Protein AF-A0A6B2YP15-F1 (afdb_monomer_lite)

Foldseek 3Di:
DDADPVGDDDDDDCLVVLVVLLVLVLQLLSLLLVLVVLLLVLLALLVPDDLPDDPVVLLVSLLVSLLVLLSSLLSLVLSLVVDDDCVSLVSLVVNLVCNLPVVVPDPDDDDDDPRSCQLSVVLSVVSVPDDSVCSSVSSNCSSLSSLLSSVVVHPDDPVSSVVSSVSSNVSSNVSSVVSNVSSD

pLDDT: mean 90.29, std 8.57, range [52.28, 98.5]

Secondary structure (DSSP, 8-state):
-EE-SSSEE----HHHHHHHHHHHTTSHHHHHHHHHHHHHHHHHHHHTS-TT--HHHHHHHHHHHHHHHHHHHHHHHHHHHHS-TTHHHHHHHHHHHHHHSGGGT-S-PPP--HHHHHHHHHHHHHTTT--GGGHHHHHHTHHHHHHHHHHHTTT--HHHHHHHHHHHHHHHHHHHHHHHHHH-

Radius of gyration: 16.25 Å; chains: 1; bounding box: 38×39×43 Å

Sequence (184 aa):
MWKGSDGFHVSVYKTSLVPVLRALSESPEAYAVLRNAQTDWGARTLAAAPADSSDAALTTLLTVNAAALGTYDGIAADVVRAKKGTSGEEWADTVYGALREPSRFLPRALPSTAVSDEITRSWRETLTTAPGGERIDHLKEQGTHTCKAWSDTHEFTAEKRAAYVSDCRERAEDSYQDVVRSLS

Structure (mmCIF, N/CA/C/O backbone):
data_AF-A0A6B2YP15-F1
#
_entry.id   AF-A0A6B2YP15-F1
#
loop_
_atom_site.group_PDB
_atom_site.id
_atom_site.type_symbol
_atom_site.label_atom_id
_atom_site.label_alt_id
_atom_site.label_comp_id
_atom_site.label_asym_id
_atom_site.label_entity_id
_atom_site.label_seq_id
_atom_site.pdbx_PDB_ins_code
_atom_site.Cartn_x
_atom_site.Cartn_y
_atom_site.Cartn_z
_atom_site.occupancy
_atom_site.B_iso_or_equiv
_atom_site.auth_seq_id
_atom_site.auth_comp_id
_atom_site.auth_asym_id
_atom_site.auth_atom_id
_atom_site.pdbx_PDB_model_num
ATOM 1 N N . MET A 1 1 ? -10.950 -22.673 -5.602 1.00 78.81 1 MET A N 1
ATOM 2 C CA . MET A 1 1 ? -9.733 -23.096 -4.876 1.00 78.81 1 MET A CA 1
ATOM 3 C C . MET A 1 1 ? -8.941 -24.030 -5.772 1.00 78.81 1 MET A C 1
ATOM 5 O O . MET A 1 1 ? -9.564 -24.872 -6.405 1.00 78.81 1 MET A O 1
ATOM 9 N N . TRP A 1 2 ? -7.617 -23.906 -5.819 1.00 86.38 2 TRP A N 1
ATOM 10 C CA . TRP A 1 2 ? -6.718 -24.883 -6.448 1.00 86.38 2 TRP A CA 1
ATOM 11 C C . TRP A 1 2 ? -5.498 -25.133 -5.553 1.00 86.38 2 TRP A C 1
ATOM 13 O O . TRP A 1 2 ? -5.253 -24.379 -4.613 1.00 86.38 2 TRP A O 1
ATOM 23 N N . LYS A 1 3 ? -4.748 -26.208 -5.812 1.00 86.94 3 LYS A N 1
ATOM 24 C CA . LYS A 1 3 ? -3.505 -26.524 -5.097 1.00 86.94 3 LYS A CA 1
ATOM 25 C C . LYS A 1 3 ? -2.314 -26.207 -6.004 1.00 86.94 3 LYS A C 1
ATOM 27 O O . LYS A 1 3 ? -2.220 -26.771 -7.090 1.00 86.94 3 LYS A O 1
ATOM 32 N N . GLY A 1 4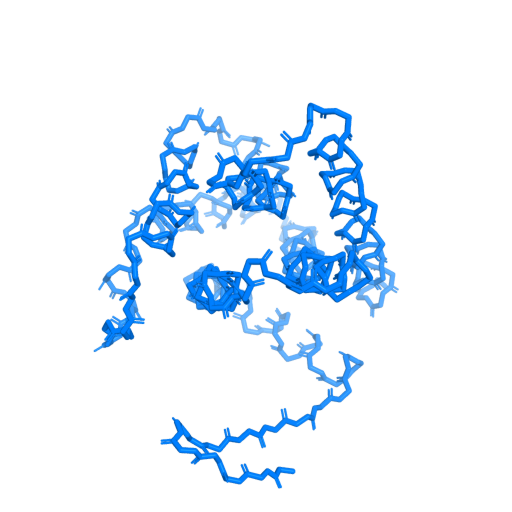 ? -1.450 -25.298 -5.564 1.00 78.94 4 GLY A N 1
ATOM 33 C CA . GLY A 1 4 ? -0.167 -24.974 -6.187 1.00 78.94 4 GLY A CA 1
ATOM 34 C C . GLY A 1 4 ? 0.994 -25.742 -5.548 1.00 78.94 4 GLY A C 1
ATOM 35 O O . GLY A 1 4 ? 0.800 -26.548 -4.634 1.00 78.94 4 GLY A O 1
ATOM 36 N N . SER A 1 5 ? 2.212 -25.480 -6.020 1.00 73.62 5 SER A N 1
ATOM 37 C CA . SER A 1 5 ? 3.464 -25.997 -5.439 1.00 73.62 5 SER A CA 1
ATOM 38 C C . SER A 1 5 ? 3.792 -25.394 -4.064 1.00 73.62 5 SER A C 1
ATOM 40 O O . SER A 1 5 ? 4.557 -25.970 -3.296 1.00 73.62 5 SER A O 1
ATOM 42 N N . ASP A 1 6 ? 3.190 -24.250 -3.758 1.00 71.81 6 ASP A N 1
ATOM 43 C CA . ASP A 1 6 ? 3.385 -23.389 -2.593 1.00 71.81 6 ASP A CA 1
ATOM 44 C C . ASP A 1 6 ? 2.236 -23.458 -1.566 1.00 71.81 6 ASP A C 1
ATOM 46 O O . ASP A 1 6 ? 2.416 -23.048 -0.419 1.00 71.81 6 ASP A O 1
ATOM 50 N N . GLY A 1 7 ? 1.073 -24.016 -1.926 1.00 76.56 7 GLY A N 1
ATOM 51 C CA . GLY A 1 7 ? -0.053 -24.172 -1.001 1.00 76.56 7 GLY A CA 1
ATOM 52 C C . GLY A 1 7 ? -1.418 -24.322 -1.671 1.00 76.56 7 GLY A C 1
ATOM 53 O O . GLY A 1 7 ? -1.537 -24.795 -2.801 1.00 76.56 7 GLY A O 1
ATOM 54 N N . PHE A 1 8 ? -2.471 -23.933 -0.950 1.00 80.00 8 PHE A N 1
ATOM 55 C CA . PHE A 1 8 ? -3.821 -23.804 -1.499 1.00 80.00 8 PHE A CA 1
ATOM 56 C C . PHE A 1 8 ? -4.113 -22.344 -1.829 1.00 80.00 8 PHE A C 1
ATOM 58 O O . PHE A 1 8 ? -3.974 -21.467 -0.981 1.00 80.00 8 PHE A O 1
ATOM 65 N N . HIS A 1 9 ? -4.581 -22.113 -3.047 1.00 78.38 9 HIS A N 1
ATOM 66 C CA . HIS A 1 9 ? -4.962 -20.805 -3.560 1.00 78.38 9 HIS A CA 1
ATOM 67 C C . HIS A 1 9 ? -6.480 -20.695 -3.628 1.00 78.38 9 HIS A C 1
ATOM 69 O O . HIS A 1 9 ? -7.165 -21.611 -4.101 1.00 78.38 9 HIS A O 1
ATOM 75 N N . VAL A 1 10 ? -7.027 -19.567 -3.179 1.00 81.75 10 VAL A N 1
ATOM 76 C CA . VAL A 1 10 ? -8.471 -19.314 -3.162 1.00 81.75 10 VAL A CA 1
ATOM 77 C C . VAL A 1 10 ? -8.751 -17.931 -3.737 1.00 81.75 10 VAL A C 1
ATOM 79 O O . VAL A 1 10 ? -8.338 -16.925 -3.173 1.00 81.75 10 VAL A O 1
ATOM 8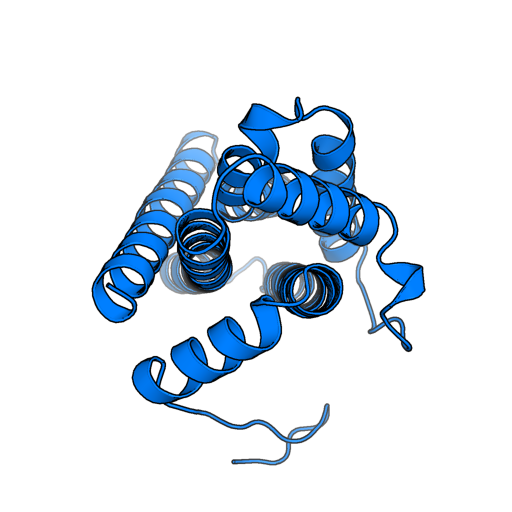2 N N . SER A 1 11 ? -9.499 -17.877 -4.837 1.00 84.38 11 SER A N 1
ATOM 83 C CA . SER A 1 11 ? -10.123 -16.639 -5.307 1.00 84.38 11 SER A CA 1
ATOM 84 C C . SER A 1 11 ? -11.435 -16.419 -4.557 1.00 84.38 11 SER A C 1
ATOM 86 O O . SER A 1 11 ? -12.274 -17.319 -4.498 1.00 84.38 11 SER A O 1
ATOM 88 N N . VAL A 1 12 ? -11.611 -15.218 -4.015 1.00 85.75 12 VAL A N 1
ATOM 89 C CA . VAL A 1 12 ? -12.831 -14.744 -3.350 1.00 85.75 12 VAL A CA 1
ATOM 90 C C . VAL A 1 12 ? -13.193 -13.366 -3.900 1.00 85.75 12 VAL A C 1
ATOM 92 O O . VAL A 1 12 ? -12.317 -12.621 -4.335 1.00 85.75 12 VAL A O 1
ATOM 95 N N . TYR A 1 13 ? -14.477 -13.009 -3.892 1.00 89.06 13 TYR A N 1
ATOM 96 C CA . TYR A 1 13 ? -14.905 -11.677 -4.321 1.00 89.06 13 TYR A CA 1
ATOM 97 C C . TYR A 1 13 ? -14.432 -10.602 -3.327 1.00 89.06 13 TYR A C 1
ATOM 99 O O . TYR A 1 13 ? -14.538 -10.799 -2.114 1.00 89.06 13 TYR A O 1
ATOM 107 N N . LYS A 1 14 ? -13.973 -9.439 -3.826 1.00 86.69 14 LYS A N 1
ATOM 108 C CA . LYS A 1 14 ? -13.570 -8.278 -2.993 1.00 86.69 14 LYS A CA 1
ATOM 109 C C . LYS A 1 14 ? -14.688 -7.892 -2.010 1.00 86.69 14 LYS A C 1
ATOM 111 O O . LYS A 1 14 ? -14.411 -7.662 -0.839 1.00 86.69 14 LYS A O 1
ATOM 116 N N . THR A 1 15 ? -15.945 -7.944 -2.456 1.00 89.69 15 THR A N 1
ATOM 117 C CA . THR A 1 15 ? -17.156 -7.692 -1.651 1.00 89.69 15 THR A CA 1
ATOM 118 C C . THR A 1 15 ? -17.369 -8.669 -0.490 1.00 89.69 15 THR A C 1
ATOM 120 O O . THR A 1 15 ? -18.022 -8.310 0.482 1.00 89.69 15 THR A O 1
ATOM 123 N N . SER A 1 16 ? -16.822 -9.887 -0.555 1.00 92.38 16 SER A N 1
ATOM 124 C CA . SER A 1 16 ? -16.865 -10.860 0.546 1.00 92.38 16 SER A CA 1
ATOM 125 C C . SER A 1 16 ? -15.630 -10.777 1.444 1.00 92.38 16 SER A C 1
ATOM 127 O O . SER A 1 16 ? -15.734 -10.980 2.649 1.00 92.38 16 SER A O 1
ATOM 129 N N . LEU A 1 17 ? -14.457 -10.484 0.871 1.00 92.88 17 LEU A N 1
ATOM 130 C CA . LEU A 1 17 ? -13.190 -10.461 1.603 1.00 92.88 17 LEU A CA 1
ATOM 131 C C . LEU A 1 17 ? -12.990 -9.174 2.416 1.00 92.88 17 LEU A C 1
ATOM 133 O O . LEU A 1 17 ? -12.545 -9.249 3.559 1.00 92.88 17 LEU A O 1
ATOM 137 N N . VAL A 1 18 ? -13.322 -8.006 1.856 1.00 95.88 18 VAL A N 1
ATOM 138 C CA . VAL A 1 18 ? -13.091 -6.703 2.509 1.00 95.88 18 VAL A CA 1
ATOM 139 C C . VAL A 1 18 ? -13.785 -6.601 3.877 1.00 95.88 18 VAL A C 1
ATOM 141 O O . VAL A 1 18 ? -13.091 -6.237 4.825 1.00 95.88 18 VAL A O 1
ATOM 144 N N . PRO A 1 19 ? -15.064 -7.000 4.061 1.00 95.75 19 PRO A N 1
ATOM 145 C CA . PRO A 1 19 ? -15.694 -7.003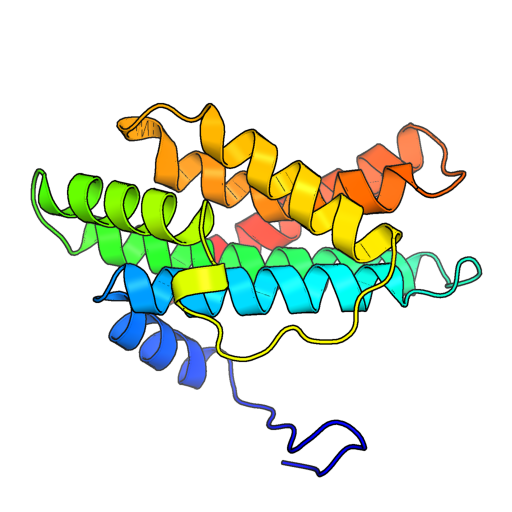 5.386 1.00 95.75 19 PRO A CA 1
ATOM 146 C C . PRO A 1 19 ? -14.987 -7.905 6.411 1.00 95.75 19 PRO A C 1
ATOM 148 O O . PRO A 1 19 ? -14.884 -7.544 7.581 1.00 95.75 19 PRO A O 1
ATOM 151 N N . VAL A 1 20 ? -14.451 -9.057 5.984 1.00 96.19 20 VAL A N 1
ATOM 152 C CA . VAL A 1 20 ? -13.716 -9.983 6.867 1.00 96.19 20 VAL A CA 1
ATOM 153 C C . VAL A 1 20 ? -12.370 -9.389 7.280 1.00 96.19 20 VAL A C 1
ATOM 155 O O . VAL A 1 20 ? -12.054 -9.363 8.469 1.00 96.19 20 VAL A O 1
ATOM 158 N N . LEU A 1 21 ? -11.597 -8.860 6.326 1.00 96.62 21 LEU A N 1
ATOM 159 C CA . LEU A 1 21 ? -10.337 -8.171 6.623 1.00 96.62 21 LEU A CA 1
ATOM 160 C C . LEU A 1 21 ? -10.577 -6.953 7.524 1.00 96.62 21 LEU A C 1
ATOM 162 O O . LEU A 1 21 ? -9.829 -6.738 8.477 1.00 96.62 21 LEU A O 1
ATOM 166 N N . ARG A 1 22 ? -11.650 -6.194 7.278 1.00 97.06 22 ARG A N 1
ATOM 167 C CA . ARG A 1 22 ? -12.048 -5.048 8.098 1.00 97.06 22 ARG A CA 1
ATOM 168 C C . ARG A 1 22 ? -12.392 -5.449 9.533 1.00 97.06 22 ARG A C 1
ATOM 170 O O . ARG A 1 22 ? -11.940 -4.770 10.452 1.00 97.06 22 ARG A O 1
ATOM 177 N N . ALA A 1 23 ? -13.129 -6.541 9.737 1.00 96.94 23 ALA A N 1
ATOM 178 C CA . ALA A 1 23 ? -13.452 -7.047 11.072 1.00 96.94 23 ALA A CA 1
ATOM 179 C C . ALA A 1 23 ? -12.201 -7.512 11.841 1.00 96.94 23 ALA A C 1
ATOM 181 O O . ALA A 1 23 ? -12.046 -7.186 13.015 1.00 96.94 23 ALA A O 1
ATOM 182 N N . LEU A 1 24 ? -11.272 -8.210 11.174 1.00 96.75 24 LEU A N 1
ATOM 183 C CA . LEU A 1 24 ? -9.981 -8.596 11.764 1.00 96.75 24 LEU A CA 1
ATOM 184 C C . LEU A 1 24 ? -9.128 -7.374 12.144 1.00 96.75 24 LEU A C 1
ATOM 186 O O . LEU A 1 24 ? -8.452 -7.386 13.170 1.00 96.75 24 LEU A O 1
ATOM 190 N N . SER A 1 25 ? -9.202 -6.306 11.347 1.00 97.19 25 SER A N 1
ATOM 191 C CA . SER A 1 25 ? -8.407 -5.082 11.520 1.00 97.19 25 SER A CA 1
ATOM 192 C C . SER A 1 25 ? -8.827 -4.207 12.709 1.00 97.19 25 SER A C 1
ATOM 194 O O . SER A 1 25 ? -8.174 -3.202 12.979 1.00 97.19 25 SER A O 1
ATOM 196 N N . GLU A 1 26 ? -9.864 -4.583 13.469 1.00 96.06 26 GLU A N 1
ATOM 197 C CA . GLU A 1 26 ? -10.122 -3.965 14.777 1.00 96.06 26 GLU A CA 1
ATOM 198 C C . GLU A 1 26 ? -8.939 -4.145 15.747 1.00 96.06 26 GLU A C 1
ATOM 200 O O . GLU A 1 26 ? -8.687 -3.241 16.551 1.00 96.06 26 GLU A O 1
ATOM 205 N N . SER A 1 27 ? -8.182 -5.251 15.620 1.00 95.50 27 SER A N 1
ATOM 206 C CA . SER A 1 27 ? -6.848 -5.406 16.219 1.00 95.50 27 SER A CA 1
ATOM 207 C C . SER A 1 27 ? -5.787 -4.764 15.308 1.00 95.50 27 SER A C 1
ATOM 209 O O . SER A 1 27 ? -5.668 -5.151 14.138 1.00 95.50 27 SER A O 1
ATOM 211 N N . PRO A 1 28 ? -4.986 -3.810 15.822 1.00 95.25 28 PRO A N 1
ATOM 212 C CA . PRO A 1 28 ? -3.892 -3.206 15.063 1.00 95.25 28 PRO A CA 1
ATOM 213 C C . PRO A 1 28 ? -2.797 -4.223 14.712 1.00 95.25 28 PRO A C 1
ATOM 215 O O . PRO A 1 28 ? -2.227 -4.164 13.624 1.00 95.25 28 PRO A O 1
ATOM 218 N N . GLU A 1 29 ? -2.532 -5.201 15.580 1.00 93.56 29 GLU A N 1
ATOM 219 C CA . GLU A 1 29 ? -1.561 -6.269 15.328 1.00 93.56 29 GLU A CA 1
ATOM 220 C C . GLU A 1 29 ? -2.021 -7.171 14.179 1.00 93.56 29 GLU A C 1
ATOM 222 O O . GLU A 1 29 ? -1.238 -7.471 13.279 1.00 93.56 29 GLU A O 1
ATOM 227 N N . ALA A 1 30 ? -3.300 -7.565 14.162 1.00 94.38 30 ALA A N 1
ATOM 228 C CA . ALA A 1 30 ? -3.865 -8.374 13.085 1.00 94.38 30 ALA A CA 1
ATOM 229 C C . ALA A 1 30 ? -3.809 -7.639 11.735 1.00 94.38 30 ALA A C 1
ATOM 231 O O . ALA A 1 30 ? -3.406 -8.230 10.730 1.00 94.38 30 ALA A O 1
ATOM 232 N N . TYR A 1 31 ? -4.132 -6.340 11.713 1.00 96.38 31 TYR A N 1
ATOM 233 C CA . TYR A 1 31 ? -3.950 -5.506 10.524 1.00 96.38 31 TYR A CA 1
ATOM 234 C C . TYR A 1 31 ? -2.479 -5.444 10.082 1.00 96.38 31 TYR A C 1
ATOM 236 O O . TYR A 1 31 ? -2.184 -5.654 8.904 1.00 96.38 31 TYR A O 1
ATOM 244 N N . ALA A 1 32 ? -1.543 -5.214 11.009 1.00 95.06 32 ALA A N 1
ATOM 245 C CA . ALA A 1 32 ? -0.115 -5.143 10.703 1.00 95.06 32 ALA A CA 1
ATOM 246 C C . ALA A 1 32 ? 0.438 -6.469 10.149 1.00 95.06 32 ALA A C 1
ATOM 248 O O . ALA A 1 32 ? 1.220 -6.452 9.197 1.00 95.06 32 ALA A O 1
ATOM 249 N N . VAL A 1 33 ? -0.011 -7.618 10.671 1.00 93.06 33 VAL A N 1
ATOM 250 C CA . VAL A 1 33 ? 0.317 -8.950 10.130 1.00 93.06 33 VAL A CA 1
ATOM 251 C C . VAL A 1 33 ? -0.163 -9.092 8.689 1.00 93.06 33 VAL A C 1
ATOM 253 O O . VAL A 1 33 ? 0.625 -9.464 7.818 1.00 93.06 33 VAL A O 1
ATOM 256 N N . LEU A 1 34 ? -1.432 -8.772 8.419 1.00 93.88 34 LEU A N 1
ATOM 257 C CA . LEU A 1 34 ? -2.019 -8.886 7.081 1.00 93.88 34 LEU A CA 1
ATOM 258 C C . LEU A 1 34 ? -1.340 -7.932 6.084 1.00 93.88 34 LEU A C 1
ATOM 260 O O . LEU A 1 34 ? -0.978 -8.344 4.979 1.00 93.88 34 LEU A O 1
ATOM 264 N N . ARG A 1 35 ? -1.077 -6.683 6.491 1.00 95.56 35 ARG A N 1
ATOM 265 C CA . ARG A 1 35 ? -0.383 -5.693 5.659 1.00 95.56 35 ARG A CA 1
ATOM 266 C C . ARG A 1 35 ? 1.072 -6.080 5.393 1.00 95.56 35 ARG A C 1
ATOM 268 O O . ARG A 1 35 ? 1.519 -5.979 4.250 1.00 95.56 35 ARG A O 1
ATOM 275 N N . ASN A 1 36 ? 1.824 -6.554 6.390 1.00 92.75 36 ASN A N 1
ATOM 276 C CA . ASN A 1 36 ? 3.198 -7.005 6.152 1.00 92.75 36 ASN A CA 1
ATOM 277 C C . ASN A 1 36 ? 3.229 -8.289 5.299 1.00 92.75 36 ASN A C 1
ATOM 279 O O . ASN A 1 36 ? 4.088 -8.408 4.431 1.00 92.75 36 ASN A O 1
ATOM 283 N N . ALA A 1 37 ? 2.261 -9.200 5.445 1.00 90.81 37 ALA A N 1
ATOM 284 C CA . ALA A 1 37 ? 2.127 -10.353 4.552 1.00 90.81 37 ALA A CA 1
ATOM 285 C C . ALA A 1 37 ? 1.866 -9.933 3.090 1.00 90.81 37 ALA A C 1
ATOM 287 O O . ALA A 1 37 ? 2.520 -10.454 2.186 1.00 90.81 37 ALA A O 1
ATOM 288 N N . GLN A 1 38 ? 0.992 -8.944 2.852 1.00 93.88 38 GLN A N 1
ATOM 289 C CA . GLN A 1 38 ? 0.811 -8.337 1.524 1.00 93.88 38 GLN A CA 1
ATOM 290 C C . GLN A 1 38 ? 2.099 -7.673 1.018 1.00 93.88 38 GLN A C 1
ATOM 292 O O . GLN A 1 38 ? 2.432 -7.809 -0.154 1.00 93.88 38 GLN A O 1
ATOM 297 N N . THR A 1 39 ? 2.832 -6.982 1.894 1.00 94.06 39 THR A N 1
ATOM 298 C CA . THR A 1 39 ? 4.106 -6.317 1.564 1.00 94.06 39 THR A CA 1
ATOM 299 C C . THR A 1 39 ? 5.141 -7.330 1.081 1.00 94.06 39 THR A C 1
ATOM 301 O O . THR A 1 39 ? 5.679 -7.199 -0.017 1.00 94.06 39 THR A O 1
ATOM 304 N N . ASP A 1 40 ? 5.372 -8.380 1.871 1.00 91.06 40 ASP A N 1
ATOM 305 C CA . ASP A 1 40 ? 6.355 -9.417 1.575 1.00 91.06 40 ASP A CA 1
ATOM 306 C C . ASP A 1 40 ? 5.929 -10.276 0.360 1.00 91.06 40 ASP A C 1
ATOM 308 O O . ASP A 1 40 ? 6.782 -10.774 -0.376 1.00 91.06 40 ASP A O 1
ATOM 312 N N . TRP A 1 41 ? 4.626 -10.475 0.121 1.00 90.00 41 TRP A N 1
ATOM 313 C CA . TRP A 1 41 ? 4.125 -11.124 -1.100 1.00 90.00 41 TRP A CA 1
ATOM 314 C C . TRP A 1 41 ? 4.311 -10.233 -2.335 1.00 90.00 41 TRP A C 1
ATOM 316 O O . TRP A 1 41 ? 4.815 -10.697 -3.356 1.00 90.00 41 TRP A O 1
ATOM 326 N N . GLY A 1 42 ? 3.965 -8.948 -2.233 1.00 93.56 42 GLY A N 1
ATOM 327 C CA . GLY A 1 42 ? 4.114 -7.962 -3.300 1.00 93.56 42 GLY A CA 1
ATOM 328 C C . GLY A 1 42 ? 5.565 -7.804 -3.742 1.00 93.56 42 GLY A C 1
ATOM 329 O O . GLY A 1 42 ? 5.866 -7.943 -4.924 1.00 93.56 42 GLY A O 1
ATOM 330 N N . ALA A 1 43 ? 6.483 -7.619 -2.789 1.00 93.81 43 ALA A N 1
ATOM 331 C CA . ALA A 1 43 ? 7.913 -7.497 -3.060 1.00 93.81 43 ALA A CA 1
ATOM 332 C C . ALA A 1 43 ? 8.492 -8.733 -3.777 1.00 93.81 43 ALA A C 1
ATOM 334 O O . ALA A 1 43 ? 9.304 -8.585 -4.688 1.00 93.81 43 ALA A O 1
ATOM 335 N N . ARG A 1 44 ? 8.053 -9.951 -3.421 1.00 91.62 44 ARG A N 1
ATOM 336 C CA . ARG A 1 44 ? 8.445 -11.190 -4.124 1.00 91.62 44 ARG A CA 1
ATOM 337 C C . ARG A 1 44 ? 7.858 -11.285 -5.524 1.00 91.62 44 ARG A C 1
ATOM 339 O O . ARG A 1 44 ? 8.577 -11.643 -6.448 1.00 91.62 44 ARG A O 1
ATOM 346 N N . THR A 1 45 ? 6.576 -10.968 -5.675 1.00 90.81 45 THR A N 1
ATOM 347 C CA . THR A 1 45 ? 5.870 -10.987 -6.963 1.00 90.81 45 THR A CA 1
ATOM 348 C C . THR A 1 45 ? 6.516 -10.017 -7.953 1.00 90.81 45 THR A C 1
ATOM 350 O O . THR A 1 45 ? 6.763 -10.387 -9.096 1.00 90.81 45 THR A O 1
ATOM 353 N N . LEU A 1 46 ? 6.890 -8.820 -7.489 1.00 92.12 46 LEU A N 1
ATOM 354 C CA . LEU A 1 46 ? 7.668 -7.843 -8.252 1.00 92.12 46 LEU A CA 1
ATOM 355 C C . LEU A 1 46 ? 9.088 -8.349 -8.562 1.00 92.12 46 LEU A C 1
ATOM 357 O O . LEU A 1 46 ? 9.520 -8.309 -9.711 1.00 92.12 46 LEU A O 1
ATOM 361 N N . ALA A 1 47 ? 9.811 -8.885 -7.576 1.00 91.56 47 ALA A N 1
ATOM 362 C CA . ALA A 1 47 ? 11.166 -9.409 -7.776 1.00 91.56 47 ALA A CA 1
ATOM 363 C C . ALA A 1 47 ? 11.246 -10.664 -8.673 1.00 91.56 47 ALA A C 1
ATOM 365 O O . ALA A 1 47 ? 12.324 -10.995 -9.159 1.00 91.56 47 ALA A O 1
ATOM 366 N N . ALA A 1 48 ? 10.130 -11.366 -8.882 1.00 89.56 48 ALA A N 1
ATOM 367 C CA . ALA A 1 48 ? 10.019 -12.505 -9.791 1.00 89.56 48 ALA A CA 1
ATOM 368 C C . ALA A 1 48 ? 9.654 -12.107 -11.236 1.00 89.56 48 ALA A C 1
ATOM 370 O O . ALA A 1 48 ? 9.568 -12.984 -12.096 1.00 89.56 48 ALA A O 1
ATOM 371 N N . ALA A 1 49 ? 9.422 -10.818 -11.512 1.00 86.56 49 ALA A N 1
ATOM 372 C CA . ALA A 1 49 ? 9.116 -10.323 -12.850 1.00 86.56 49 ALA A CA 1
ATOM 373 C C . ALA A 1 49 ? 10.303 -10.547 -13.811 1.00 86.56 49 ALA A C 1
ATOM 375 O O . ALA A 1 49 ? 11.402 -10.063 -13.531 1.00 86.56 49 ALA A O 1
ATOM 376 N N . PRO A 1 50 ? 10.113 -11.227 -14.957 1.00 79.12 50 PRO A N 1
ATOM 377 C CA . PRO A 1 50 ? 11.135 -11.291 -15.998 1.00 79.12 50 PRO A CA 1
ATOM 378 C C . PRO A 1 50 ? 11.476 -9.891 -16.524 1.00 79.12 50 PRO A C 1
ATOM 380 O O . PRO A 1 50 ? 10.571 -9.105 -16.814 1.00 79.12 50 PRO A O 1
ATOM 383 N N . ALA A 1 51 ? 12.765 -9.581 -16.681 1.00 66.81 51 ALA A N 1
ATOM 384 C CA . ALA A 1 51 ? 13.229 -8.269 -17.149 1.00 66.81 51 ALA A CA 1
ATOM 385 C C . ALA A 1 51 ? 12.814 -7.951 -18.604 1.00 66.81 51 ALA A C 1
ATOM 387 O O . ALA A 1 51 ? 12.779 -6.789 -18.999 1.00 66.81 51 ALA A O 1
ATOM 388 N N . ASP A 1 52 ? 12.478 -8.980 -19.385 1.00 79.00 52 ASP A N 1
ATOM 389 C CA . ASP A 1 52 ? 11.958 -8.928 -20.755 1.00 79.00 52 ASP A CA 1
ATOM 390 C C . ASP A 1 52 ? 10.416 -8.935 -20.832 1.00 79.00 52 ASP A C 1
ATOM 392 O O . ASP A 1 52 ? 9.844 -9.008 -21.922 1.00 79.00 52 ASP A O 1
ATOM 396 N N . SER A 1 53 ? 9.726 -8.835 -19.689 1.00 87.88 53 SER A N 1
ATOM 397 C CA . SER A 1 53 ? 8.264 -8.718 -19.639 1.00 87.88 53 SER A CA 1
ATOM 398 C C . SER A 1 53 ? 7.762 -7.538 -20.470 1.00 87.88 53 SER A C 1
ATOM 400 O O . SER A 1 53 ? 8.335 -6.447 -20.458 1.00 87.88 53 SER A O 1
ATOM 402 N N . SER A 1 54 ? 6.630 -7.732 -21.150 1.00 90.69 54 SER A N 1
ATOM 403 C CA . SER A 1 54 ? 5.985 -6.649 -21.888 1.00 90.69 54 SER A CA 1
ATOM 404 C C . SER A 1 54 ? 5.540 -5.524 -20.952 1.00 90.69 54 SER A C 1
ATOM 406 O O . SER A 1 54 ? 5.187 -5.747 -19.793 1.00 90.69 54 SER A O 1
ATOM 408 N N . ASP A 1 55 ? 5.510 -4.304 -21.483 1.00 91.25 55 ASP A N 1
ATOM 409 C CA . ASP A 1 55 ? 5.169 -3.099 -20.724 1.00 91.25 55 ASP A CA 1
ATOM 410 C C . ASP A 1 55 ? 3.815 -3.224 -20.006 1.00 91.25 55 ASP A C 1
ATOM 412 O O . ASP A 1 55 ? 3.721 -3.008 -18.802 1.00 91.25 55 ASP A O 1
ATOM 416 N N . ALA A 1 56 ? 2.800 -3.728 -20.714 1.00 92.25 56 ALA A N 1
ATOM 417 C CA . ALA A 1 56 ? 1.475 -3.989 -20.158 1.00 92.25 56 ALA A CA 1
ATOM 418 C C . ALA A 1 56 ? 1.476 -5.047 -19.035 1.00 92.25 56 ALA A C 1
ATOM 420 O O . ALA A 1 56 ? 0.686 -4.939 -18.094 1.00 92.25 56 ALA A O 1
ATOM 421 N N . ALA A 1 57 ? 2.351 -6.059 -19.100 1.00 92.06 57 ALA A N 1
ATOM 422 C CA . ALA A 1 57 ? 2.486 -7.055 -18.038 1.00 92.06 57 ALA A CA 1
ATOM 423 C C . ALA A 1 57 ? 3.121 -6.442 -16.780 1.00 92.06 57 ALA A C 1
ATOM 425 O O . ALA A 1 57 ? 2.636 -6.684 -15.675 1.00 92.06 57 ALA A O 1
ATOM 426 N N . LEU A 1 58 ? 4.141 -5.595 -16.953 1.00 92.81 58 LEU A N 1
ATOM 427 C CA . LEU A 1 58 ? 4.789 -4.858 -15.865 1.00 92.81 58 LEU A CA 1
ATOM 428 C C . LEU A 1 58 ? 3.829 -3.858 -15.205 1.00 92.81 58 LEU A C 1
ATOM 430 O O . LEU A 1 58 ? 3.652 -3.915 -13.988 1.00 92.81 58 LEU A O 1
ATOM 434 N N . THR A 1 59 ? 3.130 -3.025 -15.986 1.00 94.38 59 THR A N 1
ATOM 435 C CA . THR A 1 59 ? 2.082 -2.126 -15.470 1.00 94.38 59 THR A CA 1
ATOM 436 C C . THR A 1 59 ? 1.015 -2.910 -14.709 1.00 94.38 59 THR A C 1
ATOM 438 O O . THR A 1 59 ? 0.661 -2.531 -13.595 1.00 94.38 59 THR A O 1
ATOM 441 N N . THR A 1 60 ? 0.538 -4.043 -15.237 1.00 94.38 60 THR A N 1
ATOM 442 C CA . THR A 1 60 ? -0.446 -4.894 -14.537 1.00 94.38 60 THR A CA 1
ATOM 443 C C . THR A 1 60 ? 0.095 -5.396 -13.194 1.00 94.38 60 THR A C 1
ATOM 445 O O . THR A 1 60 ? -0.591 -5.297 -12.180 1.00 94.38 60 THR A O 1
ATOM 448 N N . LEU A 1 61 ? 1.329 -5.903 -13.158 1.00 93.25 61 LEU A N 1
ATOM 449 C CA . LEU A 1 61 ? 1.960 -6.436 -11.947 1.00 93.25 61 LEU A CA 1
ATOM 450 C C . LEU A 1 61 ? 2.093 -5.369 -10.846 1.00 93.25 61 LEU A C 1
ATOM 452 O O . LEU A 1 61 ? 1.723 -5.593 -9.691 1.00 93.25 61 LEU A O 1
ATOM 456 N N . LEU A 1 62 ? 2.590 -4.194 -11.234 1.00 95.19 62 LEU A N 1
ATOM 457 C CA . LEU A 1 62 ? 2.814 -3.038 -10.370 1.00 95.19 62 LEU A CA 1
ATOM 458 C C . LEU A 1 62 ? 1.496 -2.475 -9.823 1.00 95.19 62 LEU A C 1
ATOM 460 O O . LEU A 1 62 ? 1.328 -2.326 -8.609 1.00 95.19 62 LEU A O 1
ATOM 464 N N . THR A 1 63 ? 0.532 -2.228 -10.711 1.00 97.38 63 THR A N 1
ATOM 465 C CA . THR A 1 63 ? -0.775 -1.662 -10.354 1.00 97.38 63 THR A CA 1
ATOM 466 C C . THR A 1 63 ? -1.615 -2.623 -9.510 1.00 97.38 63 THR A C 1
ATOM 468 O O . THR A 1 63 ? -2.291 -2.169 -8.590 1.00 97.38 63 THR A O 1
ATOM 471 N N . VAL A 1 64 ? -1.536 -3.945 -9.719 1.00 95.62 64 VAL A N 1
ATOM 472 C CA . VAL A 1 64 ? -2.209 -4.939 -8.858 1.00 95.62 64 VAL A CA 1
ATOM 473 C C . VAL A 1 64 ? -1.655 -4.923 -7.431 1.00 95.62 64 VAL A C 1
ATOM 475 O O . VAL A 1 64 ? -2.441 -4.946 -6.480 1.00 95.62 64 VAL A O 1
ATOM 478 N N . ASN A 1 65 ? -0.333 -4.828 -7.248 1.00 96.56 65 ASN A N 1
ATOM 479 C CA . ASN A 1 65 ? 0.245 -4.703 -5.907 1.00 96.56 65 ASN A CA 1
ATOM 480 C C . ASN A 1 65 ? -0.176 -3.388 -5.226 1.00 96.56 65 ASN A C 1
ATOM 482 O O . ASN A 1 65 ? -0.578 -3.389 -4.060 1.00 96.56 65 ASN A O 1
ATOM 486 N N . ALA A 1 66 ? -0.154 -2.277 -5.966 1.00 98.06 66 ALA A N 1
ATOM 487 C CA . ALA A 1 66 ? -0.601 -0.982 -5.462 1.00 98.06 66 ALA A CA 1
ATOM 488 C C . ALA A 1 66 ? -2.104 -0.981 -5.100 1.00 98.06 66 ALA A C 1
ATOM 490 O O . ALA A 1 66 ? -2.480 -0.486 -4.038 1.00 98.06 66 ALA A O 1
ATOM 491 N N . ALA A 1 67 ? -2.958 -1.627 -5.904 1.00 98.06 67 ALA A N 1
ATOM 492 C CA . ALA A 1 67 ? -4.386 -1.810 -5.623 1.00 98.06 67 ALA A CA 1
ATOM 493 C C . ALA A 1 67 ? -4.646 -2.612 -4.338 1.00 98.06 67 ALA A C 1
ATOM 495 O O . ALA A 1 67 ? -5.607 -2.343 -3.607 1.00 98.06 67 ALA A O 1
ATOM 496 N N . ALA A 1 68 ? -3.820 -3.627 -4.071 1.00 97.31 68 ALA A N 1
ATOM 497 C CA . ALA A 1 68 ? -3.922 -4.435 -2.864 1.00 97.31 68 ALA A CA 1
ATOM 498 C C . ALA A 1 68 ? -3.563 -3.606 -1.623 1.00 97.31 68 ALA A C 1
ATOM 500 O O . ALA A 1 68 ? -4.322 -3.607 -0.658 1.00 97.31 68 ALA A O 1
ATOM 501 N N . LEU A 1 69 ? -2.479 -2.825 -1.673 1.00 98.19 69 LEU A N 1
ATOM 502 C CA . LEU A 1 69 ? -2.099 -1.908 -0.591 1.00 98.19 69 LEU A CA 1
ATOM 503 C C . LEU A 1 69 ? -3.163 -0.820 -0.359 1.00 98.19 69 LEU A C 1
ATOM 505 O O . LEU A 1 69 ? -3.628 -0.685 0.770 1.00 98.19 69 LEU A O 1
ATOM 509 N N . GLY A 1 70 ? -3.682 -0.194 -1.422 1.00 98.38 70 GLY A N 1
ATOM 510 C CA . GLY A 1 70 ? -4.810 0.748 -1.340 1.00 98.38 70 GLY A CA 1
ATOM 511 C C . GLY A 1 70 ? -6.079 0.147 -0.715 1.00 98.38 70 GLY A C 1
ATOM 512 O O . GLY A 1 70 ? -6.825 0.831 -0.017 1.00 98.38 70 GLY A O 1
ATOM 513 N N . THR A 1 71 ? -6.301 -1.165 -0.877 1.00 98.25 71 THR A N 1
ATOM 514 C CA . THR A 1 71 ? -7.396 -1.881 -0.192 1.00 98.25 71 THR A CA 1
ATOM 515 C C . THR A 1 71 ? -7.182 -1.899 1.326 1.00 98.25 71 THR A C 1
ATOM 517 O O . THR A 1 71 ? -8.127 -1.666 2.079 1.00 98.25 71 THR A O 1
ATOM 520 N N . TYR A 1 72 ? -5.949 -2.145 1.787 1.00 98.31 72 TYR A N 1
ATOM 521 C CA . TYR A 1 72 ? -5.596 -2.068 3.210 1.00 98.31 72 TYR A CA 1
ATOM 522 C C . TYR A 1 72 ? -5.670 -0.635 3.742 1.00 98.31 72 TYR A C 1
ATOM 524 O O . TYR A 1 72 ? -6.159 -0.436 4.850 1.00 98.31 72 TYR A O 1
ATOM 532 N N . ASP A 1 73 ? -5.258 0.359 2.954 1.00 98.12 73 ASP A N 1
ATOM 533 C CA . ASP A 1 73 ? -5.359 1.774 3.330 1.00 98.12 73 ASP A CA 1
ATOM 534 C C . ASP A 1 73 ? -6.820 2.191 3.567 1.00 98.12 73 ASP A C 1
ATOM 536 O O . ASP A 1 73 ? -7.129 2.848 4.561 1.00 98.12 73 ASP A O 1
ATOM 540 N N . GLY A 1 74 ? -7.746 1.748 2.706 1.00 97.62 74 GLY A N 1
ATOM 541 C CA . GLY A 1 74 ? -9.178 2.021 2.870 1.00 97.62 74 GLY A CA 1
ATOM 542 C C . GLY A 1 74 ? -9.775 1.324 4.097 1.00 97.62 74 GLY A C 1
ATOM 543 O O . GLY A 1 74 ? -10.628 1.892 4.778 1.00 97.62 74 GLY A O 1
ATOM 544 N N . ILE A 1 75 ? -9.290 0.119 4.421 1.00 98.00 75 ILE A N 1
ATOM 545 C CA . ILE A 1 75 ? -9.648 -0.588 5.659 1.00 98.00 75 ILE A CA 1
ATOM 546 C C . ILE A 1 75 ? -9.145 0.192 6.880 1.00 98.00 75 ILE A C 1
ATOM 548 O O . ILE A 1 75 ? -9.914 0.397 7.813 1.00 98.00 75 ILE A O 1
ATOM 552 N N . ALA A 1 76 ? -7.892 0.654 6.877 1.00 97.12 76 ALA A N 1
ATOM 553 C CA . ALA A 1 76 ? -7.317 1.421 7.982 1.00 97.12 76 ALA A CA 1
ATOM 554 C C . ALA A 1 76 ? -8.051 2.748 8.215 1.00 97.12 76 ALA A C 1
ATOM 556 O O . ALA A 1 76 ? -8.360 3.077 9.360 1.00 97.12 76 ALA A O 1
ATOM 557 N N . ALA A 1 77 ? -8.388 3.471 7.144 1.00 95.38 77 ALA A N 1
ATOM 558 C CA . ALA A 1 77 ? -9.176 4.695 7.236 1.00 95.38 77 ALA A CA 1
ATOM 559 C C . ALA A 1 77 ? -10.554 4.444 7.871 1.00 95.38 77 ALA A C 1
ATOM 561 O O . ALA A 1 77 ? -10.968 5.210 8.739 1.00 95.38 77 ALA A O 1
ATOM 562 N N . ASP A 1 78 ? -11.241 3.352 7.515 1.00 95.69 78 ASP A N 1
ATOM 563 C CA . ASP A 1 78 ? -12.518 3.006 8.145 1.00 95.69 78 ASP A CA 1
ATOM 564 C C . ASP A 1 78 ? -12.375 2.536 9.607 1.00 95.69 78 ASP A C 1
ATOM 566 O O . ASP A 1 78 ? -13.190 2.899 10.456 1.00 95.69 78 ASP A O 1
ATOM 570 N N . VAL A 1 79 ? -11.319 1.782 9.942 1.00 95.94 79 VAL A N 1
ATOM 571 C CA . VAL A 1 79 ? -11.005 1.412 11.336 1.00 95.94 79 VAL A CA 1
ATOM 572 C C . VAL A 1 79 ? -10.792 2.660 12.193 1.00 95.94 79 VAL A C 1
ATOM 574 O O . VAL A 1 79 ? -11.419 2.803 13.243 1.00 95.94 79 VAL A O 1
ATOM 577 N N . VAL A 1 80 ? -9.939 3.582 11.742 1.00 93.81 80 VAL A N 1
ATOM 578 C CA . VAL A 1 80 ? -9.619 4.815 12.473 1.00 93.81 80 VAL A CA 1
ATOM 579 C C . VAL A 1 80 ? -10.839 5.730 12.570 1.00 93.81 80 VAL A C 1
ATOM 581 O O . VAL A 1 80 ? -11.104 6.253 13.645 1.00 93.81 80 VAL A O 1
ATOM 584 N N . ARG A 1 81 ? -11.643 5.847 11.505 1.00 92.06 81 ARG A N 1
ATOM 585 C CA . ARG A 1 81 ? -12.916 6.592 11.491 1.00 92.06 81 ARG A CA 1
ATOM 586 C C . ARG A 1 81 ? -13.955 6.041 12.474 1.00 92.06 81 ARG A C 1
ATOM 588 O O . ARG A 1 81 ? -14.718 6.814 13.051 1.00 92.06 81 ARG A O 1
ATOM 595 N N . ALA A 1 82 ? -14.018 4.720 12.647 1.00 92.44 82 ALA A N 1
ATOM 596 C CA . ALA A 1 82 ? -14.950 4.075 13.572 1.00 92.44 82 ALA A CA 1
ATOM 597 C C . ALA A 1 82 ? -14.541 4.248 15.048 1.00 92.44 82 ALA A C 1
ATOM 599 O O . ALA A 1 82 ? -15.405 4.281 15.933 1.00 92.44 82 ALA A O 1
ATOM 600 N N . LYS A 1 83 ? -13.238 4.381 15.328 1.00 89.81 83 LYS A N 1
ATOM 601 C CA . LYS A 1 83 ? -12.711 4.665 16.669 1.00 89.81 83 LYS A CA 1
ATOM 602 C C . LYS A 1 83 ? -12.843 6.163 16.980 1.00 89.81 83 LYS A C 1
ATOM 604 O O . LYS A 1 83 ? -12.590 7.022 16.146 1.00 89.81 83 LYS A O 1
ATOM 609 N N . LYS A 1 84 ? -13.277 6.496 18.199 1.00 77.50 84 LYS A N 1
ATOM 610 C CA . LYS A 1 84 ? -13.527 7.887 18.623 1.00 77.50 84 LYS A CA 1
ATOM 611 C C . LYS A 1 84 ? -12.368 8.414 19.465 1.00 77.50 84 LYS A C 1
ATOM 613 O O . LYS A 1 84 ? -11.898 7.710 20.352 1.00 77.50 84 LYS A O 1
ATOM 618 N N . GLY A 1 85 ? -11.983 9.673 19.255 1.00 74.25 85 GLY A N 1
ATOM 619 C CA . GLY A 1 85 ? -10.914 10.319 20.026 1.00 74.25 85 GLY A CA 1
ATOM 620 C C . GLY A 1 85 ? -9.543 9.673 19.794 1.00 74.25 85 GLY A C 1
ATOM 621 O O . GLY A 1 85 ? -9.259 9.203 18.693 1.00 74.25 85 GLY A O 1
ATOM 622 N N . THR A 1 86 ? -8.710 9.627 20.837 1.00 78.81 86 THR A N 1
ATOM 623 C CA . THR A 1 86 ? -7.314 9.147 20.766 1.00 78.81 86 THR A CA 1
ATOM 624 C C . THR A 1 86 ? -7.182 7.683 20.349 1.00 78.81 86 THR A C 1
ATOM 626 O O . THR A 1 86 ? -6.143 7.291 19.830 1.00 78.81 86 THR A O 1
ATOM 629 N N . SER A 1 87 ? -8.233 6.867 20.475 1.00 87.38 87 SER A N 1
ATOM 630 C CA . SER A 1 87 ? -8.188 5.444 20.111 1.00 87.38 87 SER A CA 1
ATOM 631 C C . SER A 1 87 ? -7.923 5.176 18.620 1.00 87.38 87 SER A C 1
ATOM 633 O O . SER A 1 87 ? -7.538 4.063 18.265 1.00 87.38 87 SER A O 1
ATOM 635 N N . GLY A 1 88 ? -8.123 6.164 17.738 1.00 90.62 88 GLY A N 1
ATOM 636 C CA . GLY A 1 88 ? -7.680 6.087 16.341 1.00 90.62 88 GLY A CA 1
ATOM 637 C C . GLY A 1 88 ? -6.160 6.249 16.194 1.00 90.62 88 GLY A C 1
ATOM 638 O O . GLY A 1 88 ? -5.521 5.482 15.475 1.00 90.62 88 GLY A O 1
ATOM 639 N N . GLU A 1 89 ? -5.579 7.196 16.933 1.00 91.12 89 GLU A N 1
ATOM 640 C CA . GLU A 1 89 ? -4.133 7.458 16.982 1.00 91.12 89 GLU A CA 1
ATOM 641 C C . GLU A 1 89 ? -3.392 6.300 17.665 1.00 91.12 89 GLU A C 1
ATOM 643 O O . GLU A 1 89 ? -2.426 5.782 17.118 1.00 91.12 89 GLU A O 1
ATOM 648 N N . GLU A 1 90 ? -3.900 5.804 18.798 1.00 93.25 90 GLU A N 1
ATOM 649 C CA . GLU A 1 90 ? -3.371 4.630 19.514 1.00 93.25 90 GLU A CA 1
ATOM 650 C C . GLU A 1 90 ? -3.333 3.371 18.624 1.00 93.25 90 GLU A C 1
ATOM 652 O O . GLU A 1 90 ? -2.379 2.585 18.671 1.00 93.25 90 GLU A O 1
ATOM 657 N N . TRP A 1 91 ? -4.350 3.184 17.772 1.00 95.31 91 TRP A N 1
ATOM 658 C CA . TRP A 1 91 ? -4.381 2.095 16.792 1.00 95.31 91 TRP A CA 1
ATOM 659 C C . TRP A 1 91 ? -3.306 2.287 15.716 1.00 95.31 91 TRP A C 1
ATOM 661 O O . TRP A 1 91 ? -2.533 1.363 15.463 1.00 95.31 91 TRP A O 1
ATOM 671 N N . ALA A 1 92 ? -3.204 3.486 15.130 1.00 93.88 92 ALA A N 1
ATOM 672 C CA . ALA A 1 92 ? -2.180 3.812 14.134 1.00 93.88 92 ALA A CA 1
ATOM 673 C C . ALA A 1 92 ? -0.756 3.648 14.698 1.00 93.88 92 ALA A C 1
ATOM 675 O O . ALA A 1 92 ? 0.135 3.119 14.027 1.00 93.88 92 ALA A O 1
ATOM 676 N N . ASP A 1 93 ? -0.556 4.029 15.957 1.00 92.31 93 ASP A N 1
ATOM 677 C CA . ASP A 1 93 ? 0.697 3.881 16.686 1.00 92.31 93 ASP A CA 1
ATOM 678 C C . ASP A 1 93 ? 1.083 2.419 16.893 1.00 92.31 93 ASP A C 1
ATOM 680 O O . ASP A 1 93 ? 2.225 2.029 16.626 1.00 92.31 93 ASP A O 1
ATOM 684 N N . THR A 1 94 ? 0.119 1.589 17.288 1.00 93.25 94 THR A N 1
ATOM 685 C CA . THR A 1 94 ? 0.336 0.152 17.484 1.00 93.25 94 THR A CA 1
ATOM 686 C C . THR A 1 94 ? 0.628 -0.557 16.156 1.00 93.25 94 THR A C 1
ATOM 688 O O . THR A 1 94 ? 1.548 -1.376 16.084 1.00 93.25 94 THR A O 1
ATOM 691 N N . VAL A 1 95 ? -0.068 -0.179 15.074 1.00 94.69 95 VAL A N 1
ATOM 692 C CA . VAL A 1 95 ? 0.235 -0.640 13.707 1.00 94.69 95 VAL A CA 1
ATOM 693 C C . VAL A 1 95 ? 1.674 -0.295 13.315 1.00 94.69 95 VAL A C 1
ATOM 695 O O . VAL A 1 95 ? 2.392 -1.163 12.822 1.00 94.69 95 VAL A O 1
ATOM 698 N N . TYR A 1 96 ? 2.136 0.934 13.564 1.00 92.50 96 TYR A N 1
ATOM 699 C CA . TYR A 1 96 ? 3.514 1.334 13.253 1.00 92.50 96 TYR A CA 1
ATOM 700 C C . TYR A 1 96 ? 4.556 0.571 14.065 1.00 92.50 96 TYR A C 1
ATOM 702 O O . TYR A 1 96 ? 5.565 0.139 13.506 1.00 92.50 96 TYR A O 1
ATOM 710 N N . GLY A 1 97 ? 4.312 0.366 15.362 1.00 90.31 97 GLY A N 1
ATOM 711 C CA . GLY A 1 97 ? 5.172 -0.466 16.203 1.00 90.31 97 GLY A CA 1
ATOM 712 C C . GLY A 1 97 ? 5.314 -1.885 15.645 1.00 90.31 97 GLY A C 1
ATOM 713 O O . GLY A 1 97 ? 6.429 -2.383 15.492 1.00 90.31 97 GLY A O 1
ATOM 714 N N . ALA A 1 98 ? 4.197 -2.506 15.258 1.00 91.12 98 ALA A N 1
ATOM 715 C CA . ALA A 1 98 ? 4.185 -3.856 14.703 1.00 91.12 98 ALA A CA 1
ATOM 716 C C . ALA A 1 98 ? 4.826 -3.955 13.302 1.00 91.12 98 ALA A C 1
ATOM 718 O O . ALA A 1 98 ? 5.534 -4.924 13.026 1.00 91.12 98 ALA A O 1
ATOM 719 N N . LEU A 1 99 ? 4.636 -2.958 12.429 1.00 91.81 99 LEU A N 1
ATOM 720 C CA . LEU A 1 99 ? 5.226 -2.936 11.080 1.00 91.81 99 LEU A CA 1
ATOM 721 C C . LEU A 1 99 ? 6.740 -2.654 11.070 1.00 91.81 99 LEU A C 1
ATOM 723 O O . LEU A 1 99 ? 7.423 -3.067 10.131 1.00 91.81 99 LEU A O 1
ATOM 727 N N . ARG A 1 100 ? 7.275 -1.986 12.103 1.00 87.50 100 ARG A N 1
ATOM 728 C CA . ARG A 1 100 ? 8.727 -1.802 12.299 1.00 87.50 100 ARG A CA 1
ATOM 729 C C . ARG A 1 100 ? 9.427 -3.098 12.732 1.00 87.50 100 ARG A C 1
ATOM 731 O O . ARG A 1 100 ? 10.565 -3.327 12.334 1.00 87.50 100 ARG A O 1
ATOM 738 N N . GLU A 1 101 ? 8.750 -3.967 13.490 1.00 81.88 101 GLU A N 1
ATOM 739 C CA . GLU A 1 101 ? 9.289 -5.250 13.982 1.00 81.88 101 GLU A CA 1
ATOM 740 C C . GLU A 1 101 ? 8.408 -6.474 13.612 1.00 81.88 101 GLU A C 1
ATOM 742 O O . GLU A 1 101 ? 7.950 -7.217 14.489 1.00 81.88 101 GLU A O 1
ATOM 747 N N . PRO A 1 102 ? 8.175 -6.755 12.313 1.00 73.06 102 PRO A N 1
ATOM 748 C CA . PRO A 1 102 ? 7.202 -7.765 11.878 1.00 73.06 102 PRO A CA 1
ATOM 749 C C . PRO A 1 102 ? 7.616 -9.210 12.201 1.00 73.06 102 PRO A C 1
ATOM 751 O O . PRO A 1 102 ? 6.775 -10.111 12.232 1.00 73.06 102 PRO A O 1
ATOM 754 N N . SER A 1 103 ? 8.898 -9.446 12.498 1.00 67.44 103 SER A N 1
ATOM 755 C CA . SER A 1 103 ? 9.431 -10.740 12.945 1.00 67.44 103 SER A CA 1
ATOM 756 C C . SER A 1 103 ? 8.825 -11.230 14.264 1.00 67.44 103 SER A C 1
ATOM 758 O O . SER A 1 103 ? 8.863 -12.429 14.528 1.00 67.44 103 SER A O 1
ATOM 760 N N . ARG A 1 104 ? 8.218 -10.345 15.070 1.00 66.62 104 ARG A N 1
ATOM 761 C CA . ARG A 1 104 ? 7.469 -10.734 16.278 1.00 66.62 104 ARG A CA 1
ATOM 762 C C . ARG A 1 104 ? 6.164 -11.477 15.973 1.00 66.62 104 ARG A C 1
ATOM 764 O O . ARG A 1 104 ? 5.667 -12.185 16.843 1.00 66.62 104 ARG A O 1
ATOM 771 N N . PHE A 1 105 ? 5.607 -11.310 14.770 1.00 61.69 105 PHE A N 1
ATOM 772 C CA . PHE A 1 105 ? 4.245 -11.747 14.445 1.00 61.69 105 PHE A CA 1
ATOM 773 C C . PHE A 1 105 ? 4.146 -12.711 13.249 1.00 61.69 105 PHE A C 1
ATOM 775 O O . PHE A 1 105 ? 3.107 -13.344 13.068 1.00 61.69 105 PHE A O 1
ATOM 782 N N . LEU A 1 106 ? 5.206 -12.866 12.445 1.00 62.97 106 LEU A N 1
ATOM 783 C CA . LEU A 1 106 ? 5.246 -13.835 11.344 1.00 62.97 106 LEU A CA 1
ATOM 784 C C . LEU A 1 106 ? 6.063 -15.090 11.711 1.00 62.97 106 LEU A C 1
ATOM 786 O O . LEU A 1 106 ? 7.282 -15.002 11.848 1.00 62.97 106 LEU A O 1
ATOM 790 N N . PRO A 1 107 ? 5.443 -16.286 11.797 1.00 52.28 107 PRO A N 1
ATOM 791 C CA . PRO A 1 107 ? 6.110 -17.499 12.285 1.00 52.28 107 PRO A CA 1
ATOM 792 C C . PRO A 1 107 ? 7.080 -18.151 11.282 1.00 52.28 107 PRO A C 1
ATOM 794 O O . PRO A 1 107 ? 7.693 -19.169 11.600 1.00 52.28 107 PRO A O 1
ATOM 797 N N . ARG A 1 108 ? 7.208 -17.626 10.054 1.00 62.97 108 ARG A N 1
ATOM 798 C CA . ARG A 1 108 ? 8.089 -18.188 9.021 1.00 62.97 108 ARG A CA 1
ATOM 799 C C . ARG A 1 108 ? 8.576 -17.122 8.044 1.00 62.97 108 ARG A C 1
ATOM 801 O O . ARG A 1 108 ? 7.771 -16.497 7.359 1.00 62.97 108 ARG A O 1
ATOM 808 N N . ALA A 1 109 ? 9.895 -17.010 7.893 1.00 63.66 109 ALA A N 1
ATOM 809 C CA . ALA A 1 109 ? 10.493 -16.330 6.749 1.00 63.66 109 ALA A CA 1
ATOM 810 C C . ALA A 1 109 ? 10.191 -17.125 5.464 1.00 63.66 109 ALA A C 1
ATOM 812 O O . ALA A 1 109 ? 10.555 -18.298 5.338 1.00 63.66 109 ALA A O 1
ATOM 813 N N . LEU A 1 110 ? 9.487 -16.496 4.524 1.00 66.75 110 LEU A N 1
ATOM 814 C CA . LEU A 1 110 ? 9.265 -17.026 3.178 1.00 66.75 110 LEU A CA 1
ATOM 815 C C . LEU A 1 110 ? 10.483 -16.697 2.282 1.00 66.75 110 LEU A C 1
ATOM 817 O O . LEU A 1 110 ? 11.095 -15.646 2.490 1.00 66.75 110 LEU A O 1
ATOM 821 N N . PRO A 1 111 ? 10.838 -17.536 1.285 1.00 74.00 111 PRO A N 1
ATOM 822 C CA . PRO A 1 111 ? 12.049 -17.351 0.473 1.00 74.00 111 PRO A CA 1
ATOM 823 C C . PRO A 1 111 ? 12.105 -15.978 -0.202 1.00 74.00 111 PRO A C 1
ATOM 825 O O . PRO A 1 111 ? 11.123 -15.569 -0.816 1.00 74.00 111 PRO A O 1
ATOM 828 N N . SER A 1 112 ? 13.224 -15.265 -0.097 1.00 82.56 112 SER A N 1
ATOM 829 C CA . SER A 1 112 ? 13.416 -13.932 -0.679 1.00 82.56 112 SER A CA 1
ATOM 830 C C . SER A 1 112 ? 14.532 -13.909 -1.727 1.00 82.56 112 SER A C 1
ATOM 832 O O . SER A 1 112 ? 15.313 -14.851 -1.868 1.00 82.56 112 SER A O 1
ATOM 834 N N . THR A 1 113 ? 14.586 -12.814 -2.480 1.00 87.12 113 THR A N 1
ATOM 835 C CA . THR A 1 113 ? 15.717 -12.414 -3.321 1.00 87.12 113 THR A CA 1
ATOM 836 C C . THR A 1 113 ? 16.247 -11.064 -2.834 1.00 87.12 113 THR A C 1
ATOM 838 O O . THR A 1 113 ? 15.525 -10.326 -2.161 1.00 87.12 113 THR A O 1
ATOM 841 N N . ALA A 1 114 ? 17.461 -10.687 -3.246 1.00 88.81 114 ALA A N 1
ATOM 842 C CA . ALA A 1 114 ? 18.022 -9.372 -2.930 1.00 88.81 114 ALA A CA 1
ATOM 843 C C . ALA A 1 114 ? 17.098 -8.207 -3.349 1.00 88.81 114 ALA A C 1
ATOM 845 O O . ALA A 1 114 ? 16.979 -7.233 -2.615 1.00 88.81 114 ALA A O 1
ATOM 846 N N . VAL A 1 115 ? 16.383 -8.333 -4.477 1.00 90.00 115 VAL A N 1
ATOM 847 C CA . VAL A 1 115 ? 15.424 -7.317 -4.949 1.00 90.00 115 VAL A CA 1
ATOM 848 C C . VAL A 1 115 ? 14.193 -7.242 -4.040 1.00 90.00 115 VAL A C 1
ATOM 850 O O . V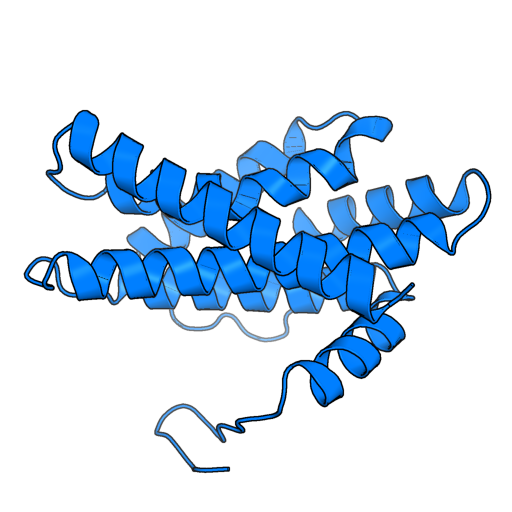AL A 1 115 ? 13.786 -6.147 -3.660 1.00 90.00 115 VAL A O 1
ATOM 853 N N . SER A 1 116 ? 13.611 -8.378 -3.634 1.00 92.38 116 SER A N 1
ATOM 854 C CA . SER A 1 116 ? 12.462 -8.347 -2.713 1.00 92.38 116 SER A CA 1
ATOM 855 C C . SER A 1 116 ? 12.853 -7.842 -1.322 1.00 92.38 116 SER A C 1
ATOM 857 O O . SER A 1 116 ? 12.073 -7.135 -0.688 1.00 92.38 116 SER A O 1
ATOM 859 N N . ASP A 1 117 ? 14.059 -8.180 -0.861 1.00 90.38 117 ASP A N 1
ATOM 860 C CA . ASP A 1 117 ? 14.573 -7.714 0.427 1.00 90.38 117 ASP A CA 1
ATOM 861 C C . ASP A 1 117 ? 14.864 -6.205 0.398 1.00 90.38 117 ASP A C 1
ATOM 863 O O . ASP A 1 117 ? 14.515 -5.515 1.352 1.00 90.38 117 ASP A O 1
ATOM 867 N N . GLU A 1 118 ? 15.392 -5.659 -0.704 1.00 90.69 118 GLU A N 1
ATOM 868 C CA . GLU A 1 118 ? 15.574 -4.211 -0.900 1.00 90.69 118 GLU A CA 1
ATOM 869 C C . GLU A 1 118 ? 14.238 -3.449 -0.902 1.00 90.69 118 GLU A C 1
ATOM 871 O O . GLU A 1 118 ? 14.078 -2.462 -0.179 1.00 90.69 118 GLU A O 1
ATOM 876 N N . ILE A 1 119 ? 13.241 -3.928 -1.658 1.00 93.69 119 ILE A N 1
ATOM 877 C CA . ILE A 1 119 ? 11.900 -3.316 -1.717 1.00 93.69 119 ILE A CA 1
ATOM 878 C C . ILE A 1 119 ? 11.272 -3.265 -0.317 1.00 93.69 119 ILE A C 1
ATOM 880 O O . ILE A 1 119 ? 10.777 -2.221 0.112 1.00 93.69 119 ILE A O 1
ATOM 884 N N . THR A 1 120 ? 11.315 -4.374 0.421 1.00 92.06 120 THR A N 1
ATOM 885 C CA . THR A 1 120 ? 10.730 -4.443 1.761 1.00 92.06 120 THR A CA 1
ATOM 886 C C . THR A 1 120 ? 11.541 -3.652 2.797 1.00 92.06 120 THR A C 1
ATOM 888 O O . THR A 1 120 ? 10.950 -2.999 3.659 1.00 92.06 120 THR A O 1
ATOM 891 N N . ARG A 1 121 ? 12.881 -3.685 2.751 1.00 90.94 121 ARG A N 1
ATOM 892 C CA . ARG A 1 121 ? 13.735 -2.983 3.725 1.00 90.94 121 ARG A CA 1
ATOM 893 C C . ARG A 1 121 ? 13.670 -1.468 3.536 1.00 90.94 121 ARG A C 1
ATOM 895 O O . ARG A 1 121 ? 13.460 -0.767 4.522 1.00 90.94 121 ARG A O 1
ATOM 902 N N . SER A 1 122 ? 13.741 -0.979 2.296 1.00 93.19 122 SER A N 1
ATOM 903 C CA . SER A 1 122 ? 13.606 0.454 1.994 1.00 93.19 122 SER A CA 1
ATOM 904 C C . SER A 1 122 ? 12.253 1.023 2.434 1.00 93.19 122 SER A C 1
ATOM 906 O O . SER A 1 122 ? 12.190 2.158 2.891 1.00 93.19 122 SER A O 1
ATOM 908 N N . TRP A 1 123 ? 11.171 0.236 2.367 1.00 94.56 123 TRP A N 1
ATOM 909 C CA . TRP A 1 123 ? 9.884 0.629 2.952 1.00 94.56 123 TRP A CA 1
ATOM 910 C C . TRP A 1 123 ? 9.922 0.659 4.490 1.00 94.56 123 TRP A C 1
ATOM 912 O O . TRP A 1 123 ? 9.432 1.597 5.112 1.00 94.56 123 TRP A O 1
ATOM 922 N N . ARG A 1 124 ? 10.527 -0.343 5.141 1.00 91.19 124 ARG A N 1
ATOM 923 C CA . ARG A 1 124 ? 10.646 -0.361 6.613 1.00 91.19 124 ARG A CA 1
ATOM 924 C C . ARG A 1 124 ? 11.468 0.813 7.155 1.00 91.19 124 ARG A C 1
ATOM 926 O O . ARG A 1 124 ? 11.208 1.262 8.268 1.00 91.19 124 ARG A O 1
ATOM 933 N N . GLU A 1 125 ? 12.413 1.330 6.374 1.00 91.75 125 GLU A N 1
ATOM 934 C CA . GLU A 1 125 ? 13.191 2.526 6.711 1.00 91.75 125 GLU A CA 1
ATOM 935 C C . GLU A 1 125 ? 12.304 3.784 6.811 1.00 91.75 125 GLU A C 1
ATOM 937 O O . GLU A 1 125 ? 12.428 4.521 7.793 1.00 91.75 125 GLU A O 1
ATOM 942 N N . THR A 1 126 ? 11.343 3.995 5.898 1.00 92.88 126 THR A N 1
ATOM 943 C CA . THR A 1 126 ? 10.441 5.170 5.946 1.00 92.88 126 THR A CA 1
ATOM 944 C C . THR A 1 126 ? 9.490 5.140 7.145 1.00 92.88 126 THR A C 1
ATOM 946 O O . THR A 1 126 ? 9.168 6.177 7.725 1.00 92.88 126 THR A O 1
ATOM 949 N N . LEU A 1 127 ? 9.105 3.948 7.622 1.00 91.38 127 LEU A N 1
ATOM 950 C CA . LEU A 1 127 ? 8.278 3.806 8.827 1.00 91.38 127 LEU A CA 1
ATOM 951 C C . LEU A 1 127 ? 8.917 4.427 10.077 1.00 91.38 127 LEU A C 1
ATOM 953 O O . LEU A 1 127 ? 8.210 4.657 11.060 1.00 91.38 127 LEU A O 1
ATOM 957 N N . THR A 1 128 ? 10.231 4.677 10.089 1.00 85.38 128 THR A N 1
ATOM 958 C CA . THR A 1 128 ? 10.933 5.279 11.234 1.00 85.38 128 THR A CA 1
ATOM 959 C C . THR A 1 128 ? 10.704 6.788 11.368 1.00 85.38 128 THR A C 1
ATOM 961 O O . THR A 1 128 ? 10.756 7.292 12.490 1.00 85.38 128 THR A O 1
ATOM 964 N N . THR A 1 129 ? 10.383 7.493 10.276 1.00 81.44 129 THR A N 1
ATOM 965 C CA . THR A 1 129 ? 10.377 8.967 10.217 1.00 81.44 129 THR A CA 1
ATOM 966 C C . THR A 1 129 ? 9.000 9.622 10.354 1.00 81.44 129 THR A C 1
ATOM 968 O O . THR A 1 129 ? 8.942 10.811 10.652 1.00 81.44 129 THR A O 1
ATOM 971 N N . ALA A 1 130 ? 7.900 8.883 10.168 1.00 83.44 130 ALA A N 1
ATOM 972 C CA . ALA A 1 130 ? 6.544 9.447 10.168 1.00 83.44 130 ALA A CA 1
ATOM 973 C C . ALA A 1 130 ? 6.083 9.975 11.558 1.00 83.44 130 ALA A C 1
ATOM 975 O O . ALA A 1 130 ? 6.050 9.198 12.530 1.00 83.44 130 ALA A O 1
ATOM 976 N N . PRO A 1 131 ? 5.668 11.257 11.672 1.00 83.50 131 PRO A N 1
ATOM 977 C CA . PRO A 1 131 ? 5.008 11.808 12.860 1.00 83.50 131 PRO A CA 1
ATOM 978 C C . PRO A 1 131 ? 3.706 11.071 13.202 1.00 83.50 131 PRO A C 1
ATOM 980 O O . PRO A 1 131 ? 3.042 10.548 12.316 1.00 83.50 131 PRO A O 1
ATOM 983 N N . GLY A 1 132 ? 3.313 11.049 14.484 1.00 80.06 132 GLY A N 1
ATOM 984 C CA . GLY A 1 132 ? 2.145 10.290 14.975 1.00 80.06 132 GLY A CA 1
ATOM 985 C C . GLY A 1 132 ? 0.853 10.532 14.184 1.00 80.06 132 GLY A C 1
ATOM 986 O O . GLY A 1 132 ? 0.275 9.588 13.651 1.00 80.06 132 GLY A O 1
ATOM 987 N N . GLY A 1 133 ? 0.459 11.800 14.028 1.00 82.50 133 GLY A N 1
ATOM 988 C CA . GLY A 1 133 ? -0.762 12.185 13.306 1.00 82.50 133 GLY A CA 1
ATOM 989 C C . GLY A 1 133 ? -0.738 11.933 11.791 1.00 82.50 133 GLY A C 1
ATOM 990 O O . GLY A 1 133 ? -1.790 11.941 11.167 1.00 82.50 133 GLY A O 1
ATOM 991 N N . GLU A 1 134 ? 0.431 11.670 11.201 1.00 88.50 134 GLU A N 1
ATOM 992 C CA . GLU A 1 134 ? 0.610 11.443 9.755 1.00 88.50 134 GLU A CA 1
ATOM 993 C C . GLU A 1 134 ? 0.716 9.946 9.409 1.00 88.50 134 GLU A C 1
ATOM 995 O O . GLU A 1 134 ? 0.837 9.566 8.244 1.00 88.50 134 GLU A O 1
ATOM 1000 N N . ARG A 1 135 ? 0.666 9.059 10.414 1.00 90.81 135 ARG A N 1
ATOM 1001 C CA . ARG A 1 135 ? 0.945 7.623 10.252 1.00 90.81 135 ARG A CA 1
ATOM 1002 C C . ARG A 1 135 ? 0.034 6.934 9.241 1.00 90.81 135 ARG A C 1
ATOM 1004 O O . ARG A 1 135 ? 0.532 6.149 8.435 1.00 90.81 135 ARG A O 1
ATOM 1011 N N . ILE A 1 136 ? -1.269 7.208 9.258 1.00 90.75 136 ILE A N 1
ATOM 1012 C CA . ILE A 1 136 ? -2.219 6.584 8.321 1.00 90.75 136 ILE A CA 1
ATOM 1013 C C . ILE A 1 136 ? -1.992 7.073 6.888 1.00 90.75 136 ILE A C 1
ATOM 1015 O O . ILE A 1 136 ? -1.965 6.250 5.975 1.00 90.75 136 ILE A O 1
ATOM 1019 N N . ASP A 1 137 ? -1.749 8.369 6.695 1.00 92.06 137 ASP A N 1
ATOM 1020 C CA . ASP A 1 137 ? -1.501 8.932 5.366 1.00 92.06 137 ASP A CA 1
ATOM 1021 C C . ASP A 1 137 ? -0.174 8.436 4.780 1.00 92.06 137 ASP A C 1
ATOM 1023 O O . ASP A 1 137 ? -0.142 8.001 3.631 1.00 92.06 137 ASP A O 1
ATOM 1027 N N . HIS A 1 138 ? 0.892 8.356 5.585 1.00 95.19 138 HIS A N 1
ATOM 1028 C CA . HIS A 1 138 ? 2.166 7.784 5.142 1.00 95.19 138 HIS A CA 1
ATOM 1029 C C . HIS A 1 138 ? 2.044 6.296 4.750 1.00 95.19 138 HIS A C 1
ATOM 1031 O O . HIS A 1 138 ? 2.736 5.855 3.834 1.00 95.19 138 HIS A O 1
ATOM 1037 N N . LEU A 1 139 ? 1.121 5.506 5.332 1.00 95.06 139 LEU A N 1
ATOM 1038 C CA . LEU A 1 139 ? 0.875 4.137 4.837 1.00 95.06 139 LEU A CA 1
ATOM 1039 C C . LEU A 1 139 ? 0.405 4.121 3.372 1.00 95.06 139 LEU A C 1
ATOM 1041 O O . LEU A 1 139 ? 0.819 3.221 2.635 1.00 95.06 139 LEU A O 1
ATOM 1045 N N . LYS A 1 140 ? -0.376 5.119 2.927 1.00 96.00 140 LYS A N 1
ATOM 1046 C CA . LYS A 1 140 ? -0.856 5.218 1.535 1.00 96.00 140 LYS A CA 1
ATOM 1047 C C . LYS A 1 140 ? 0.285 5.323 0.520 1.00 96.00 140 LYS A C 1
ATOM 1049 O O . LYS A 1 140 ? 0.148 4.904 -0.629 1.00 96.00 140 LYS A O 1
ATOM 1054 N N . GLU A 1 141 ? 1.439 5.844 0.934 1.00 96.12 141 GLU A N 1
ATOM 1055 C CA . GLU A 1 141 ? 2.604 6.016 0.062 1.00 96.12 141 GLU A CA 1
ATOM 1056 C C . GLU A 1 141 ? 3.233 4.675 -0.349 1.00 96.12 141 GLU A C 1
ATOM 1058 O O . GLU A 1 141 ? 3.862 4.585 -1.408 1.00 96.12 141 GLU A O 1
ATOM 1063 N N . GLN A 1 142 ? 3.008 3.605 0.425 1.00 96.88 142 GLN A N 1
ATOM 1064 C CA . GLN A 1 142 ? 3.658 2.302 0.261 1.00 96.88 142 GLN A CA 1
ATOM 1065 C C . GLN A 1 142 ? 3.506 1.699 -1.144 1.00 96.88 142 GLN A C 1
ATOM 1067 O O . GLN A 1 142 ? 4.454 1.112 -1.680 1.00 96.88 142 GLN A O 1
ATOM 1072 N N . GLY A 1 143 ? 2.325 1.834 -1.757 1.00 95.69 143 GLY A N 1
ATOM 1073 C CA . GLY A 1 143 ? 2.082 1.345 -3.117 1.00 95.69 143 GLY A CA 1
ATOM 1074 C C . GLY A 1 143 ? 3.003 2.023 -4.131 1.00 95.69 143 GLY A C 1
ATOM 1075 O O . GLY A 1 143 ? 3.630 1.357 -4.951 1.00 95.69 143 GLY A O 1
ATOM 1076 N N . THR A 1 144 ? 3.172 3.341 -4.009 1.00 97.00 144 THR A N 1
ATOM 1077 C CA . THR A 1 144 ? 4.076 4.118 -4.869 1.00 97.00 144 THR A CA 1
ATOM 1078 C C . THR A 1 144 ? 5.550 3.908 -4.523 1.00 97.00 144 THR A C 1
ATOM 1080 O O . THR A 1 144 ? 6.369 3.813 -5.434 1.00 97.00 144 THR A O 1
ATOM 1083 N N . HIS A 1 145 ? 5.891 3.746 -3.238 1.00 96.69 145 HIS A N 1
ATOM 1084 C CA . HIS A 1 145 ? 7.257 3.466 -2.781 1.00 96.69 145 HIS A CA 1
ATOM 1085 C C . HIS A 1 145 ? 7.770 2.134 -3.329 1.00 96.69 145 HIS A C 1
ATOM 1087 O O . HIS A 1 145 ? 8.833 2.086 -3.939 1.00 96.69 145 HIS A O 1
ATOM 1093 N N . THR A 1 146 ? 7.003 1.052 -3.161 1.00 95.56 146 THR A N 1
ATOM 1094 C CA . THR A 1 146 ? 7.396 -0.288 -3.638 1.00 95.56 146 THR A CA 1
ATOM 1095 C C . THR A 1 146 ? 7.493 -0.352 -5.164 1.00 95.56 146 THR A C 1
ATOM 1097 O O . THR A 1 146 ? 8.433 -0.938 -5.700 1.00 95.56 146 THR A O 1
ATOM 1100 N N . CYS A 1 147 ? 6.575 0.325 -5.859 1.00 94.69 147 CYS A N 1
ATOM 1101 C CA . CYS A 1 147 ? 6.579 0.501 -7.309 1.00 94.69 147 CYS A CA 1
ATOM 1102 C C . CYS A 1 147 ? 7.832 1.257 -7.797 1.00 94.69 147 CYS A C 1
ATOM 1104 O O . CYS A 1 147 ? 8.536 0.781 -8.691 1.00 94.69 147 CYS A O 1
ATOM 1106 N N . LYS A 1 148 ? 8.184 2.375 -7.142 1.00 95.31 148 LYS A N 1
ATOM 1107 C CA . LYS A 1 148 ? 9.419 3.127 -7.403 1.00 95.31 148 LYS A CA 1
ATOM 1108 C C . LYS A 1 148 ? 10.661 2.267 -7.156 1.00 95.31 148 LYS A C 1
ATOM 1110 O O . LYS A 1 148 ? 11.487 2.156 -8.057 1.00 95.31 148 LYS A O 1
ATOM 1115 N N . ALA A 1 149 ? 10.769 1.647 -5.979 1.00 94.31 149 ALA A N 1
ATOM 1116 C CA . ALA A 1 149 ? 11.924 0.848 -5.568 1.00 94.31 149 ALA A CA 1
ATOM 1117 C C . ALA A 1 149 ? 12.214 -0.299 -6.547 1.00 94.31 149 ALA A C 1
ATOM 1119 O O . ALA A 1 149 ? 13.360 -0.486 -6.940 1.00 94.31 149 ALA A O 1
ATOM 1120 N N . TRP A 1 150 ? 11.180 -1.007 -7.014 1.00 93.31 150 TRP A N 1
ATOM 1121 C CA . TRP A 1 150 ? 11.328 -2.014 -8.068 1.00 93.31 150 TRP A CA 1
ATOM 1122 C C . TRP A 1 150 ? 11.751 -1.403 -9.414 1.00 93.31 150 TRP A C 1
ATOM 1124 O O . TRP A 1 150 ? 12.623 -1.934 -10.100 1.00 93.31 150 TRP A O 1
ATOM 1134 N N . SER A 1 151 ? 11.165 -0.267 -9.802 1.00 92.31 151 SER A N 1
ATOM 1135 C CA . SER A 1 151 ? 11.494 0.382 -11.076 1.00 92.31 151 SER A CA 1
ATOM 1136 C C . SER A 1 151 ? 12.930 0.928 -11.114 1.00 92.31 151 SER A C 1
ATOM 1138 O O . SER A 1 151 ? 13.527 1.002 -12.185 1.00 92.31 151 SER A O 1
ATOM 1140 N N . ASP A 1 152 ? 13.498 1.261 -9.951 1.00 91.06 152 ASP A N 1
ATOM 1141 C CA . ASP A 1 152 ? 14.877 1.728 -9.791 1.00 91.06 152 ASP A CA 1
ATOM 1142 C C . ASP A 1 152 ? 15.921 0.598 -9.861 1.00 91.06 152 ASP A C 1
ATOM 1144 O O . ASP A 1 152 ? 17.084 0.890 -10.136 1.00 91.06 152 ASP A O 1
ATOM 1148 N N . THR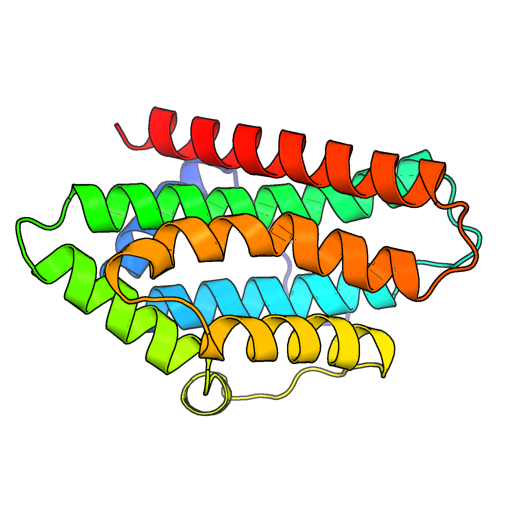 A 1 153 ? 15.539 -0.679 -9.694 1.00 89.31 153 THR A N 1
ATOM 1149 C CA . THR A 1 153 ? 16.451 -1.820 -9.943 1.00 89.31 153 THR A CA 1
ATOM 1150 C C . THR A 1 153 ? 16.542 -2.216 -11.421 1.00 89.31 153 THR A C 1
ATOM 1152 O O . THR A 1 153 ? 17.196 -3.206 -11.741 1.00 89.31 153 THR A O 1
ATOM 1155 N N . HIS A 1 154 ? 15.881 -1.480 -12.319 1.00 87.19 154 HIS A N 1
ATOM 1156 C CA . HIS A 1 154 ? 15.807 -1.760 -13.753 1.00 87.19 154 HIS A CA 1
ATOM 1157 C C . HIS A 1 154 ? 16.307 -0.571 -14.589 1.00 87.19 154 HIS A C 1
ATOM 1159 O O . HIS A 1 154 ? 16.187 0.591 -14.196 1.00 87.19 154 HIS A O 1
ATOM 1165 N N . GLU A 1 155 ? 16.830 -0.847 -15.788 1.00 88.38 155 GLU A N 1
ATOM 1166 C CA . GLU A 1 155 ? 17.385 0.159 -16.712 1.00 88.38 155 GLU A CA 1
ATOM 1167 C C . GLU A 1 155 ? 16.294 0.942 -17.478 1.00 88.38 155 GLU A C 1
ATOM 1169 O O . GLU A 1 155 ? 16.303 1.057 -18.703 1.00 88.38 155 GLU A O 1
ATOM 1174 N N . PHE A 1 156 ? 15.317 1.494 -16.756 1.00 90.62 156 PHE A N 1
ATOM 1175 C CA . PHE A 1 156 ? 14.251 2.315 -17.330 1.00 90.62 156 PHE A CA 1
ATOM 1176 C C . PHE A 1 156 ? 14.616 3.806 -17.379 1.00 90.62 156 PHE A C 1
ATOM 1178 O O . PHE A 1 156 ? 15.319 4.348 -16.516 1.00 90.62 156 PHE A O 1
ATOM 1185 N N . THR A 1 157 ? 14.065 4.518 -18.367 1.00 94.44 157 THR A N 1
ATOM 1186 C CA . THR A 1 157 ? 14.153 5.985 -18.427 1.00 94.44 157 THR A CA 1
ATOM 1187 C C . THR A 1 157 ? 13.457 6.621 -17.216 1.00 94.44 157 THR A C 1
ATOM 1189 O O . THR A 1 157 ? 12.587 6.016 -16.585 1.00 94.44 157 THR A O 1
ATOM 1192 N N . ALA A 1 158 ? 13.834 7.855 -16.869 1.00 95.06 158 ALA A N 1
ATOM 1193 C CA . ALA A 1 158 ? 13.179 8.593 -15.784 1.00 95.06 158 ALA A CA 1
ATOM 1194 C C . ALA A 1 158 ? 11.673 8.796 -16.052 1.00 95.06 158 ALA A C 1
ATOM 1196 O O . ALA A 1 158 ? 10.860 8.636 -15.147 1.00 95.06 158 ALA A O 1
ATOM 1197 N N . GLU A 1 159 ? 11.308 9.064 -17.309 1.00 95.94 159 GLU A N 1
ATOM 1198 C CA . GLU A 1 159 ? 9.921 9.169 -17.778 1.00 95.94 159 GLU A CA 1
ATOM 1199 C C . GLU A 1 159 ? 9.138 7.867 -17.560 1.00 95.94 159 GLU A C 1
ATOM 1201 O O . GLU A 1 159 ? 8.070 7.886 -16.955 1.00 95.94 159 GLU A O 1
ATOM 1206 N N . LYS A 1 160 ? 9.699 6.718 -17.959 1.00 94.06 160 LYS A N 1
ATOM 1207 C CA . LYS A 1 160 ? 9.049 5.412 -17.788 1.00 94.06 160 LYS A CA 1
ATOM 1208 C C . LYS A 1 160 ? 8.863 5.036 -16.312 1.00 94.06 160 LYS A C 1
ATOM 1210 O O . LYS A 1 160 ? 7.814 4.517 -15.941 1.00 94.06 160 LYS A O 1
ATOM 1215 N N . ARG A 1 161 ? 9.836 5.352 -15.449 1.00 95.12 161 ARG A N 1
ATOM 1216 C CA . ARG A 1 161 ? 9.686 5.189 -13.990 1.00 95.12 161 ARG A CA 1
ATOM 1217 C C . ARG A 1 161 ? 8.600 6.098 -13.417 1.00 95.12 161 ARG A C 1
ATOM 1219 O O . ARG A 1 161 ? 7.808 5.650 -12.593 1.00 95.12 161 ARG A O 1
ATOM 1226 N N . ALA A 1 162 ? 8.531 7.351 -13.868 1.00 96.56 162 ALA A N 1
ATOM 1227 C CA . ALA A 1 162 ? 7.491 8.285 -13.447 1.00 96.56 162 ALA A CA 1
ATOM 1228 C C . ALA A 1 162 ? 6.086 7.825 -13.878 1.00 96.56 162 ALA A C 1
ATOM 1230 O O . ALA A 1 162 ? 5.160 7.924 -13.074 1.00 96.56 162 ALA A O 1
ATOM 1231 N N . ALA A 1 163 ? 5.943 7.269 -15.087 1.00 96.69 163 ALA A N 1
ATOM 1232 C CA . ALA A 1 163 ? 4.695 6.678 -15.572 1.00 96.69 163 ALA A CA 1
ATOM 1233 C C . ALA A 1 163 ? 4.233 5.521 -14.670 1.00 96.69 163 ALA A C 1
ATOM 1235 O O . ALA A 1 163 ? 3.159 5.610 -14.083 1.00 96.69 163 ALA A O 1
ATOM 1236 N N . TYR A 1 164 ? 5.086 4.516 -14.430 1.00 95.94 164 TYR A N 1
ATOM 1237 C CA . TYR A 1 164 ? 4.764 3.410 -13.517 1.00 95.94 164 TYR A CA 1
ATOM 1238 C C . TYR A 1 164 ? 4.358 3.889 -12.115 1.00 95.94 164 TYR A C 1
ATOM 1240 O O . TYR A 1 164 ? 3.364 3.421 -11.564 1.00 95.94 164 TYR A O 1
ATOM 1248 N N . VAL A 1 165 ? 5.084 4.851 -11.534 1.00 97.50 165 VAL A N 1
ATOM 1249 C CA . VAL A 1 165 ? 4.740 5.418 -10.217 1.00 97.50 165 VAL A CA 1
ATOM 1250 C C . VAL A 1 165 ? 3.399 6.167 -10.245 1.00 97.50 165 VAL A C 1
ATOM 1252 O O . VAL A 1 165 ? 2.680 6.147 -9.244 1.00 97.50 165 VAL A O 1
ATOM 1255 N N . SER A 1 166 ? 3.036 6.792 -11.370 1.00 98.12 166 SER A N 1
ATOM 1256 C CA . SER A 1 166 ? 1.724 7.417 -11.571 1.00 98.12 166 SER A CA 1
ATOM 1257 C C . SER A 1 166 ? 0.607 6.374 -11.623 1.00 98.12 166 SER A C 1
ATOM 1259 O O . SER A 1 166 ? -0.326 6.468 -10.825 1.00 98.12 166 SER A O 1
ATOM 1261 N N . ASP A 1 167 ? 0.745 5.342 -12.461 1.00 98.06 167 ASP A N 1
ATOM 1262 C CA . ASP A 1 167 ? -0.226 4.245 -12.590 1.00 98.06 167 ASP A CA 1
ATOM 1263 C C . ASP A 1 167 ? -0.453 3.550 -11.234 1.00 98.06 167 ASP A C 1
ATOM 1265 O O . ASP A 1 167 ? -1.581 3.275 -10.820 1.00 98.06 167 ASP A O 1
ATOM 1269 N N . CYS A 1 168 ? 0.635 3.307 -10.494 1.00 98.19 168 CYS A N 1
ATOM 1270 C CA . CYS A 1 168 ? 0.600 2.771 -9.135 1.00 98.19 168 CYS A CA 1
ATOM 1271 C C . CYS A 1 168 ? -0.171 3.676 -8.163 1.00 98.19 168 CYS A C 1
ATOM 1273 O O . CYS A 1 168 ? -0.926 3.169 -7.332 1.00 98.19 168 CYS A O 1
ATOM 1275 N N . ARG A 1 169 ? 0.001 5.002 -8.249 1.00 98.50 169 ARG A N 1
ATOM 1276 C CA . ARG A 1 169 ? -0.698 5.966 -7.385 1.00 98.50 169 ARG A CA 1
ATOM 1277 C C . ARG A 1 169 ? -2.195 5.987 -7.672 1.00 98.50 169 ARG A C 1
ATOM 1279 O O . ARG A 1 169 ? -2.982 5.855 -6.739 1.00 98.50 169 ARG A O 1
ATOM 1286 N N . GLU A 1 170 ? -2.566 6.128 -8.942 1.00 98.38 170 GLU A N 1
ATOM 1287 C CA . GLU A 1 170 ? -3.961 6.138 -9.395 1.00 98.38 170 GLU A CA 1
ATOM 1288 C C . GLU A 1 170 ? -4.665 4.850 -8.963 1.00 98.38 170 GLU A C 1
ATOM 1290 O O . GLU A 1 170 ? -5.677 4.88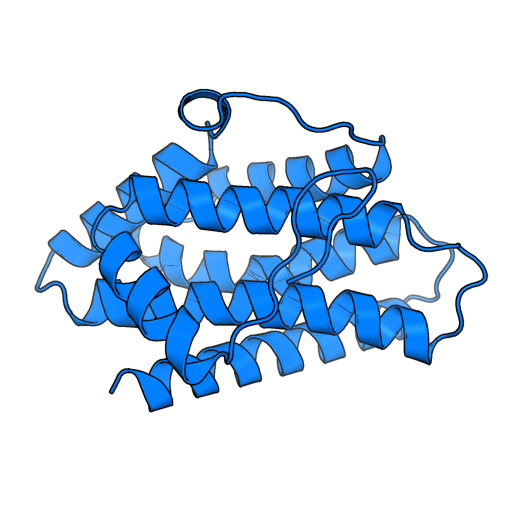7 -8.264 1.00 98.38 170 GLU A O 1
ATOM 1295 N N . ARG A 1 171 ? -4.056 3.691 -9.244 1.00 98.25 171 ARG A N 1
ATOM 1296 C CA . ARG A 1 171 ? -4.671 2.405 -8.923 1.00 98.25 171 ARG A CA 1
ATOM 1297 C C . ARG A 1 171 ? -4.804 2.144 -7.417 1.00 98.25 171 ARG A C 1
ATOM 1299 O O . ARG A 1 171 ? -5.771 1.486 -7.009 1.00 98.25 171 ARG A O 1
ATOM 1306 N N . ALA A 1 172 ? -3.860 2.620 -6.602 1.00 98.44 172 ALA A N 1
ATOM 1307 C CA . ALA A 1 172 ? -3.958 2.550 -5.145 1.00 98.44 172 ALA A CA 1
ATOM 1308 C C . ALA A 1 172 ? -5.113 3.418 -4.622 1.00 98.44 172 ALA A C 1
ATOM 1310 O O . ALA A 1 172 ? -5.943 2.915 -3.861 1.00 98.44 172 ALA A O 1
ATOM 1311 N N . GLU A 1 173 ? -5.211 4.671 -5.077 1.00 98.25 173 GLU A N 1
ATOM 1312 C CA . GLU A 1 173 ? -6.270 5.603 -4.673 1.00 98.25 173 GLU A CA 1
ATOM 1313 C C . GLU A 1 173 ? -7.660 5.111 -5.107 1.00 98.25 173 GLU A C 1
ATOM 1315 O O . GLU A 1 173 ? -8.576 5.094 -4.288 1.00 98.25 173 GLU A O 1
ATOM 1320 N N . ASP A 1 174 ? -7.814 4.586 -6.327 1.00 98.31 174 ASP A N 1
ATOM 1321 C CA . ASP A 1 174 ? -9.056 3.936 -6.773 1.00 98.31 174 ASP A CA 1
ATOM 1322 C C . ASP A 1 174 ? -9.487 2.813 -5.822 1.00 98.31 174 ASP A C 1
ATOM 1324 O O . ASP A 1 174 ? -10.645 2.718 -5.410 1.00 98.31 174 ASP A O 1
ATOM 1328 N N . SER A 1 175 ? -8.548 1.938 -5.448 1.00 97.94 175 SER A N 1
ATOM 1329 C CA . SER A 1 175 ? -8.856 0.792 -4.590 1.00 97.94 175 SER A CA 1
ATOM 1330 C C . SER A 1 175 ? -9.156 1.205 -3.144 1.00 97.94 175 SER A C 1
ATOM 1332 O O . SER A 1 175 ? -9.982 0.555 -2.496 1.00 97.94 175 SER A O 1
ATOM 1334 N N . TYR A 1 176 ? -8.532 2.290 -2.673 1.00 98.06 176 TYR A N 1
ATOM 1335 C CA . TYR A 1 176 ? -8.834 2.971 -1.413 1.00 98.06 176 TYR A CA 1
ATOM 1336 C C . TYR A 1 176 ? -10.261 3.540 -1.428 1.00 98.06 176 TYR A C 1
ATOM 1338 O O . TYR A 1 176 ? -11.073 3.185 -0.571 1.00 98.06 176 TYR A O 1
ATOM 1346 N N . GLN A 1 177 ? -10.609 4.336 -2.445 1.00 97.75 177 GLN A N 1
ATOM 1347 C CA . GLN A 1 177 ? -11.936 4.942 -2.597 1.00 97.75 177 GLN A CA 1
ATOM 1348 C C . GLN A 1 177 ? -13.038 3.890 -2.785 1.00 97.75 177 GLN A C 1
ATOM 1350 O O . GLN A 1 177 ? -14.136 4.040 -2.252 1.00 97.75 177 GLN A O 1
ATOM 1355 N N . ASP A 1 178 ? -12.772 2.792 -3.496 1.00 96.94 178 ASP A N 1
ATOM 1356 C CA . ASP A 1 178 ? -13.667 1.630 -3.557 1.00 96.94 178 ASP A CA 1
ATOM 1357 C C . ASP A 1 178 ? -13.990 1.075 -2.168 1.00 96.94 178 ASP A C 1
ATOM 1359 O O . ASP A 1 178 ? -15.154 0.831 -1.850 1.00 96.94 178 ASP A O 1
ATOM 1363 N N . VAL A 1 179 ? -12.959 0.851 -1.345 1.00 97.44 179 VAL A N 1
ATOM 1364 C CA . VAL A 1 179 ? -13.129 0.269 -0.011 1.00 97.44 179 VAL A CA 1
ATOM 1365 C C . VAL A 1 179 ? -13.887 1.225 0.897 1.00 97.44 179 VAL A C 1
ATOM 1367 O O . VAL A 1 179 ? -14.883 0.808 1.487 1.00 97.44 179 VAL A O 1
ATOM 1370 N N . VAL A 1 180 ? -13.483 2.498 0.948 1.00 95.06 180 VAL A N 1
ATOM 1371 C CA . VAL A 1 180 ? -14.158 3.531 1.749 1.00 95.06 180 VAL A CA 1
ATOM 1372 C C . VAL A 1 180 ? -15.635 3.637 1.362 1.00 95.06 180 VAL A C 1
ATOM 1374 O O . VAL A 1 180 ? -16.490 3.636 2.245 1.00 95.06 180 VAL A O 1
ATOM 1377 N N . ARG A 1 181 ? -15.968 3.635 0.063 1.00 94.44 181 ARG A N 1
ATOM 1378 C CA . ARG A 1 181 ? -17.367 3.631 -0.408 1.00 94.44 181 ARG A CA 1
ATOM 1379 C C . ARG A 1 181 ? -18.129 2.347 -0.070 1.00 94.44 181 ARG A C 1
ATOM 1381 O O . ARG A 1 181 ? -19.338 2.409 0.092 1.00 94.44 181 ARG A O 1
ATOM 1388 N N . SER A 1 182 ? -17.454 1.200 0.016 1.00 93.94 182 SER A N 1
ATOM 1389 C CA . SER A 1 182 ? -18.084 -0.097 0.324 1.00 93.94 182 SER A CA 1
ATOM 1390 C C . SER A 1 182 ? -18.300 -0.372 1.819 1.00 93.94 182 SER A C 1
ATOM 1392 O O . SER A 1 182 ? -19.062 -1.275 2.159 1.00 93.94 182 SER A O 1
ATOM 1394 N N . LEU A 1 183 ? -17.609 0.370 2.692 1.00 90.81 183 LEU A N 1
ATOM 1395 C CA . LEU A 1 183 ? -17.666 0.245 4.156 1.00 90.81 183 LEU A CA 1
ATOM 1396 C C . LEU A 1 183 ? -18.395 1.418 4.842 1.00 90.81 183 LEU A C 1
ATOM 1398 O O . LEU A 1 183 ? -18.510 1.422 6.065 1.00 90.81 183 LEU A O 1
ATOM 1402 N N . SER A 1 184 ? -18.850 2.417 4.076 1.00 76.00 184 SER A N 1
ATOM 1403 C CA . SER A 1 184 ? -19.640 3.564 4.563 1.00 76.00 184 SER A CA 1
ATOM 1404 C C . SER A 1 184 ? -21.141 3.319 4.432 1.00 76.00 184 SER A C 1
ATOM 1406 O O . SER A 1 184 ? -21.862 3.805 5.327 1.00 76.00 184 SER A O 1
#